Protein AF-A0A930MU04-F1 (afdb_monomer_lite)

Sequence (263 aa):
VVGAKTEDAYAKLYSRSNQTANLLILPVVSSSQDRFSYVKNHRFSMTHRSANELFLGDNIWAESKSKYEDYQQEPFISPIYNYKDVVYQAKYPIYPSNGNRTLSIPFTAEETLLVRAEAKVLNADLAGAVADLNTWTQAYLKTKKKVFTQDEIVAFWKAMSYSTEEVPTMKKKLNPLFAIPEGEASEMVLHQVLQCRRIATAFEGLRWFDIRRYGITVHRYVHDRRDREKVSVVKTLTKDNPHTTFQIPQNTLNAGLTPNSPR

Secondary structure (DSSP, 8-state):
--S---HHHHHHHHH-TT-TTEEEEEEEE-SHHHHS-TTTT-TTPBPHHHHIIIIIS--TT--SSSGGGGBSSPEEE-SSGGGTT-EEE--S---TT-TTEEEEEEEEHHHHHHHHHHHHHHTT-HHHHHHHHHHHHHHHB-SS-----HHHHHHHHHHSPPP-SSS--S-PPP--SSPPTTTHHHHHHHHHHHHHHHHHTTTSSTHHHHHHHTT--EEEEEE-SS-TT-EEEEEEE-TT-GGGSPPPPHHHHHTTPPPSS--

Structure (mmCIF, N/CA/C/O backbone):
data_AF-A0A930MU04-F1
#
_entry.id   AF-A0A930MU04-F1
#
loop_
_atom_site.group_PDB
_atom_site.id
_atom_site.type_symbol
_atom_site.label_atom_id
_atom_site.label_alt_id
_atom_site.label_comp_id
_atom_site.label_asym_id
_atom_site.label_entity_id
_atom_site.label_seq_id
_atom_site.pdbx_PDB_ins_code
_atom_site.Cartn_x
_atom_site.Cartn_y
_atom_site.Cartn_z
_atom_site.occupancy
_atom_site.B_iso_or_equiv
_atom_site.auth_seq_id
_atom_site.auth_comp_id
_atom_site.auth_asym_id
_atom_site.auth_atom_id
_atom_site.pdbx_PDB_model_num
ATOM 1 N N . VAL A 1 1 ? 11.923 -3.704 18.798 1.00 47.53 1 VAL A N 1
ATOM 2 C CA . VAL A 1 1 ? 13.299 -4.133 18.444 1.00 47.53 1 VAL A CA 1
ATOM 3 C C . VAL A 1 1 ? 14.210 -3.774 19.604 1.00 47.53 1 VAL A C 1
ATOM 5 O O . VAL A 1 1 ? 14.130 -2.642 20.054 1.00 47.53 1 VAL A O 1
ATOM 8 N N . VAL A 1 2 ? 15.010 -4.713 20.118 1.00 35.25 2 VAL A N 1
ATOM 9 C CA . VAL A 1 2 ? 16.076 -4.410 21.090 1.00 35.25 2 VAL A CA 1
ATOM 10 C C . VAL A 1 2 ? 17.373 -4.286 20.293 1.00 35.25 2 VAL A C 1
ATOM 12 O O . VAL A 1 2 ? 17.785 -5.255 19.661 1.00 35.25 2 VAL A O 1
ATOM 15 N N . GLY A 1 3 ? 17.960 -3.089 20.257 1.00 58.03 3 GLY A N 1
ATOM 16 C CA . GLY A 1 3 ? 19.105 -2.753 19.400 1.00 58.03 3 GLY A CA 1
ATOM 17 C C . GLY A 1 3 ? 18.822 -1.588 18.445 1.00 58.03 3 GLY A C 1
ATOM 18 O O . GLY A 1 3 ? 17.736 -1.009 18.451 1.00 58.03 3 GLY A O 1
ATOM 19 N N . ALA A 1 4 ? 19.817 -1.227 17.631 1.00 65.25 4 ALA A N 1
ATOM 20 C CA . ALA A 1 4 ? 19.738 -0.089 16.715 1.00 65.25 4 ALA A CA 1
ATOM 21 C C . ALA A 1 4 ? 18.682 -0.280 15.605 1.00 65.25 4 ALA A C 1
ATOM 23 O O . ALA A 1 4 ? 18.516 -1.373 15.061 1.00 65.25 4 ALA A O 1
ATOM 24 N N . LYS A 1 5 ? 18.005 0.812 15.222 1.00 85.31 5 LYS A N 1
ATOM 25 C CA . LYS A 1 5 ? 17.066 0.861 14.088 1.00 85.31 5 LYS A CA 1
ATOM 26 C C . LYS A 1 5 ? 17.839 0.746 12.766 1.00 85.31 5 LYS A C 1
ATOM 28 O O . LYS A 1 5 ? 18.326 1.741 12.240 1.00 85.31 5 LYS A O 1
ATOM 33 N N . THR A 1 6 ? 17.951 -0.470 12.233 1.00 89.00 6 THR A N 1
ATOM 34 C CA . THR A 1 6 ? 18.598 -0.761 10.941 1.00 89.00 6 THR A CA 1
ATOM 35 C C . THR A 1 6 ? 17.646 -1.486 9.991 1.00 89.00 6 THR A C 1
ATOM 37 O O . THR A 1 6 ? 16.736 -2.191 10.434 1.00 89.00 6 THR A O 1
ATOM 40 N N . GLU A 1 7 ? 17.873 -1.339 8.681 1.00 88.44 7 GLU A N 1
ATOM 41 C CA . GLU A 1 7 ? 17.073 -2.012 7.647 1.00 88.44 7 GLU A CA 1
ATOM 42 C C . GLU A 1 7 ? 17.054 -3.529 7.851 1.00 88.44 7 GLU A C 1
ATOM 44 O O . GLU A 1 7 ? 16.003 -4.158 7.817 1.00 88.44 7 GLU A O 1
ATOM 49 N N . ASP A 1 8 ? 18.222 -4.110 8.126 1.00 89.81 8 ASP A N 1
ATOM 50 C CA . ASP A 1 8 ? 18.388 -5.543 8.341 1.00 89.81 8 ASP A CA 1
ATOM 51 C C . ASP A 1 8 ? 17.642 -6.040 9.593 1.00 89.81 8 ASP A C 1
ATOM 53 O O . ASP A 1 8 ? 16.985 -7.078 9.539 1.00 89.81 8 ASP A O 1
ATOM 57 N N . ALA A 1 9 ? 17.654 -5.282 10.697 1.00 91.19 9 ALA A N 1
ATOM 58 C CA . ALA A 1 9 ? 16.895 -5.637 11.898 1.00 91.19 9 ALA A CA 1
ATOM 59 C C . ALA A 1 9 ? 15.376 -5.620 11.647 1.00 91.19 9 ALA A C 1
ATOM 61 O O . ALA A 1 9 ? 14.665 -6.520 12.099 1.00 91.19 9 ALA A O 1
ATOM 62 N N . TYR A 1 10 ? 14.880 -4.637 10.892 1.00 92.94 10 TYR A N 1
ATOM 63 C CA . TYR A 1 10 ? 13.467 -4.547 10.513 1.00 92.94 10 TYR A CA 1
ATOM 64 C C . TYR A 1 10 ? 13.070 -5.614 9.483 1.00 92.94 10 TYR A C 1
ATOM 66 O O . TYR A 1 10 ? 12.012 -6.228 9.616 1.00 92.94 10 TYR A O 1
ATOM 74 N N . ALA A 1 11 ? 13.922 -5.919 8.506 1.00 92.81 11 ALA A N 1
ATOM 75 C CA . ALA A 1 11 ? 13.682 -7.001 7.556 1.00 92.81 11 ALA A CA 1
ATOM 76 C C . ALA A 1 11 ? 13.695 -8.383 8.235 1.00 92.81 11 ALA A C 1
ATOM 78 O O . ALA A 1 11 ? 12.881 -9.244 7.898 1.00 92.81 11 ALA A O 1
ATOM 79 N N . LYS A 1 12 ? 14.559 -8.597 9.238 1.00 92.25 12 LYS A N 1
ATOM 80 C CA . LYS A 1 12 ? 14.559 -9.802 10.089 1.00 92.25 12 LYS A CA 1
ATOM 81 C C . LYS A 1 12 ? 13.327 -9.882 10.990 1.00 92.25 12 LYS A C 1
ATOM 83 O O . LYS A 1 12 ? 12.802 -10.972 11.178 1.00 92.25 12 LYS A O 1
ATOM 88 N N . LEU A 1 13 ? 12.831 -8.754 11.506 1.00 91.94 13 LEU A N 1
ATOM 89 C CA . LEU A 1 13 ? 11.566 -8.703 12.250 1.00 91.94 13 LEU A CA 1
ATOM 90 C C . LEU A 1 13 ? 10.372 -9.086 11.363 1.00 91.94 13 LEU A C 1
ATOM 92 O O . LEU A 1 13 ? 9.531 -9.872 11.796 1.00 91.94 13 LEU A O 1
ATOM 96 N N . TYR A 1 14 ? 10.327 -8.572 10.132 1.00 93.31 14 TYR A N 1
ATOM 97 C CA . TYR A 1 14 ? 9.301 -8.900 9.141 1.00 93.31 14 TYR A CA 1
ATOM 98 C C . TYR A 1 14 ? 9.354 -10.378 8.728 1.00 93.31 14 TYR A C 1
ATOM 100 O O . TYR A 1 14 ? 8.330 -11.045 8.722 1.00 93.31 14 TYR A O 1
ATOM 108 N N . SER A 1 15 ? 10.544 -10.926 8.461 1.00 93.62 15 SER A N 1
ATOM 109 C CA . SER A 1 15 ? 10.726 -12.284 7.911 1.00 93.62 15 SER A CA 1
ATOM 110 C C . SER A 1 15 ? 10.921 -13.413 8.939 1.00 93.62 15 SER A C 1
ATOM 112 O O . SER A 1 15 ? 11.154 -14.560 8.553 1.00 93.62 15 SER A O 1
ATOM 114 N N . ARG A 1 16 ? 10.835 -13.131 10.247 1.00 92.00 16 ARG A N 1
ATOM 115 C CA . ARG A 1 16 ? 11.027 -14.136 11.313 1.00 92.00 16 ARG A CA 1
ATOM 116 C C . ARG A 1 16 ? 10.015 -15.287 11.215 1.00 92.00 16 ARG A C 1
ATOM 118 O O . ARG A 1 16 ? 8.834 -15.075 10.947 1.00 92.00 16 ARG A O 1
ATOM 125 N N . SER A 1 17 ? 10.463 -16.504 11.518 1.00 90.69 17 SER A N 1
ATOM 126 C CA . SER A 1 17 ? 9.640 -17.724 11.462 1.00 90.69 17 SER A CA 1
ATOM 127 C C . SER A 1 17 ? 8.580 -17.830 12.560 1.00 90.69 17 SER A C 1
ATOM 129 O O . SER A 1 17 ? 7.621 -18.573 12.402 1.00 90.69 17 SER A O 1
ATOM 131 N N . ASN A 1 18 ? 8.722 -17.081 13.658 1.00 93.00 18 ASN A N 1
ATOM 132 C CA . ASN A 1 18 ? 7.716 -16.996 14.721 1.00 93.00 18 ASN A CA 1
ATOM 133 C C . ASN A 1 18 ? 6.729 -15.825 14.546 1.00 93.00 18 ASN A C 1
ATOM 135 O O . ASN A 1 18 ? 5.979 -15.517 15.472 1.00 93.00 18 ASN A O 1
ATOM 139 N N . GLN A 1 19 ? 6.718 -15.158 13.386 1.00 92.75 19 GLN A N 1
ATOM 140 C CA . GLN A 1 19 ? 5.661 -14.215 13.037 1.00 92.75 19 GLN A CA 1
ATOM 141 C C . GLN A 1 19 ? 4.476 -14.997 12.474 1.00 92.75 19 GLN A C 1
ATOM 143 O O . GLN A 1 19 ? 4.531 -15.475 11.347 1.00 92.75 19 GLN A O 1
ATOM 148 N N . THR A 1 20 ? 3.386 -15.089 13.232 1.00 93.25 20 THR A N 1
ATOM 149 C CA . THR A 1 20 ? 2.178 -15.833 12.828 1.00 93.25 20 THR A CA 1
ATOM 150 C C . THR A 1 20 ? 1.488 -15.262 11.586 1.00 93.25 20 THR A C 1
ATOM 152 O O . THR A 1 20 ? 0.724 -15.965 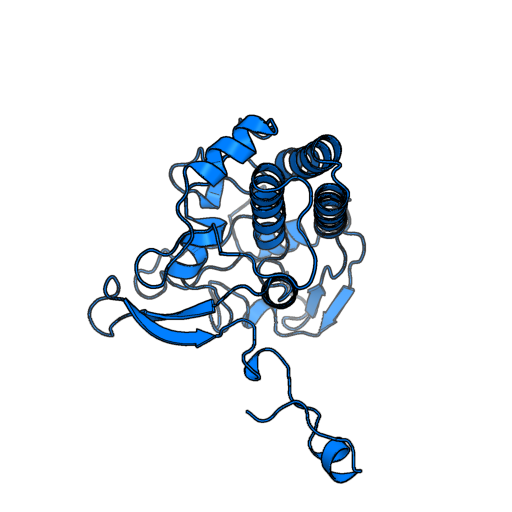10.934 1.00 93.25 20 THR A O 1
ATOM 155 N N . ALA A 1 21 ? 1.778 -14.008 11.223 1.00 94.06 21 ALA A N 1
ATOM 156 C CA . ALA A 1 21 ? 1.315 -13.397 9.980 1.00 94.06 21 ALA A CA 1
ATOM 157 C C . ALA A 1 21 ? 2.070 -13.879 8.720 1.00 94.06 21 ALA A C 1
ATOM 159 O O . ALA A 1 21 ? 1.595 -13.625 7.614 1.00 94.06 21 ALA A O 1
ATOM 160 N N . ASN A 1 22 ? 3.204 -14.577 8.854 1.00 95.81 22 ASN A N 1
ATOM 161 C CA . ASN A 1 22 ? 3.974 -15.106 7.726 1.00 95.81 22 ASN A CA 1
ATOM 162 C C . ASN A 1 22 ? 3.488 -16.519 7.387 1.00 95.81 22 ASN A C 1
ATOM 164 O O . ASN A 1 22 ? 3.831 -17.477 8.076 1.00 95.81 22 ASN A O 1
ATOM 168 N N . LEU A 1 23 ? 2.696 -16.654 6.320 1.00 95.75 23 LEU A N 1
ATOM 169 C CA . LEU A 1 23 ? 2.082 -17.932 5.936 1.00 95.75 23 LEU A CA 1
ATOM 170 C C . LEU A 1 23 ? 2.997 -18.779 5.040 1.00 95.75 23 LEU A C 1
ATOM 172 O O . LEU A 1 23 ? 2.917 -20.004 5.060 1.00 95.75 23 LEU A O 1
ATOM 176 N N . LEU A 1 24 ? 3.886 -18.138 4.275 1.00 95.94 24 LEU A N 1
ATOM 177 C CA . LEU A 1 24 ? 4.935 -18.804 3.504 1.00 95.94 24 LEU A CA 1
ATOM 178 C C . LEU A 1 24 ? 6.242 -18.013 3.595 1.00 95.94 24 LEU A C 1
ATOM 180 O O . LEU A 1 24 ? 6.263 -16.811 3.342 1.00 95.94 24 LEU A O 1
ATOM 184 N N . ILE A 1 25 ? 7.336 -18.704 3.919 1.00 96.00 25 ILE A N 1
ATOM 185 C CA . ILE A 1 25 ? 8.689 -18.144 3.998 1.00 96.00 25 ILE A CA 1
ATOM 186 C C . ILE A 1 25 ? 9.573 -18.894 3.004 1.00 96.00 25 ILE A C 1
ATOM 188 O O . ILE A 1 25 ? 9.761 -20.103 3.134 1.00 96.00 25 ILE A O 1
ATOM 192 N N . LEU A 1 26 ? 10.128 -18.183 2.022 1.00 94.75 26 LEU A N 1
ATOM 193 C CA . LEU A 1 26 ? 11.003 -18.757 1.002 1.00 94.75 26 LEU A CA 1
ATOM 194 C C . LEU A 1 26 ? 12.447 -18.259 1.165 1.00 94.75 26 LEU A C 1
ATOM 196 O O . LEU A 1 26 ? 12.689 -17.057 1.020 1.00 94.75 26 LEU A O 1
ATOM 200 N N . PRO A 1 27 ? 13.430 -19.146 1.409 1.00 93.19 27 PRO A N 1
ATOM 201 C CA . PRO A 1 27 ? 14.837 -18.803 1.257 1.00 93.19 27 PRO A CA 1
ATOM 202 C C . PRO A 1 27 ? 15.176 -18.693 -0.233 1.00 93.19 27 PRO A C 1
ATOM 204 O O . PRO A 1 27 ? 15.029 -19.653 -0.988 1.00 93.19 27 PRO A O 1
ATOM 207 N N . VAL A 1 28 ? 15.645 -17.522 -0.663 1.00 92.94 28 VAL A N 1
ATOM 208 C CA . VAL A 1 28 ? 15.913 -17.222 -2.077 1.00 92.94 28 VAL A CA 1
ATOM 209 C C . VAL A 1 28 ? 17.333 -16.707 -2.289 1.00 92.94 28 VAL A C 1
ATOM 211 O O . VAL A 1 28 ? 17.920 -16.054 -1.422 1.00 92.94 28 VAL A O 1
ATOM 214 N N . VAL A 1 29 ? 17.884 -16.981 -3.474 1.00 92.06 29 VAL A N 1
ATOM 215 C CA . VAL A 1 29 ? 19.099 -16.320 -3.964 1.00 92.06 29 VAL A CA 1
ATOM 216 C C . VAL A 1 29 ? 18.668 -15.075 -4.736 1.00 92.06 29 VAL A C 1
ATOM 218 O O . VAL A 1 29 ? 17.993 -15.183 -5.756 1.00 92.06 29 VAL A O 1
ATOM 221 N N . SER A 1 30 ? 19.016 -13.891 -4.238 1.00 89.06 30 SER A N 1
ATOM 222 C CA . SER A 1 30 ? 18.634 -12.608 -4.834 1.00 89.06 30 SER A CA 1
ATOM 223 C C . SER A 1 30 ? 19.651 -11.509 -4.512 1.00 89.06 30 SER A C 1
ATOM 225 O O . SER A 1 30 ? 20.480 -11.647 -3.618 1.00 89.06 30 SER A O 1
ATOM 227 N N . SER A 1 31 ? 19.550 -10.386 -5.225 1.00 86.94 31 SER A N 1
ATOM 228 C CA . SER A 1 31 ? 20.184 -9.101 -4.882 1.00 86.94 31 SER A CA 1
ATOM 229 C C . SER A 1 31 ? 19.168 -8.076 -4.347 1.00 86.94 31 SER A C 1
ATOM 231 O O . SER A 1 31 ? 19.446 -6.877 -4.326 1.00 86.94 31 SER A O 1
ATOM 233 N N . SER A 1 32 ? 17.975 -8.517 -3.922 1.00 87.12 32 SER A N 1
ATOM 234 C CA . SER A 1 32 ? 16.906 -7.634 -3.427 1.00 87.12 32 SER A CA 1
ATOM 235 C C . SER A 1 32 ? 17.384 -6.731 -2.285 1.00 87.12 32 SER A C 1
ATOM 237 O O . SER A 1 32 ? 17.186 -5.529 -2.349 1.00 87.12 32 SER A O 1
ATOM 239 N N . GLN A 1 33 ? 18.109 -7.284 -1.315 1.00 85.06 33 GLN A N 1
ATOM 240 C CA . GLN A 1 33 ? 18.737 -6.602 -0.174 1.00 85.06 33 GLN A CA 1
ATOM 241 C C . GLN A 1 33 ? 19.861 -5.598 -0.530 1.00 85.06 33 GLN A C 1
ATOM 243 O O . GLN A 1 33 ? 20.425 -4.955 0.358 1.00 85.06 33 GLN A O 1
ATOM 248 N N . ASP A 1 34 ? 20.231 -5.488 -1.809 1.00 84.94 34 ASP A N 1
ATOM 249 C CA . ASP A 1 34 ? 21.084 -4.416 -2.342 1.00 84.94 34 ASP A CA 1
ATOM 250 C C . ASP A 1 34 ? 20.270 -3.393 -3.148 1.00 84.94 34 ASP A C 1
ATOM 252 O O . ASP A 1 34 ? 20.427 -2.191 -2.969 1.00 84.94 34 ASP A O 1
ATOM 256 N N . ARG A 1 35 ? 19.359 -3.863 -4.010 1.00 85.69 35 ARG A N 1
ATOM 257 C CA . ARG A 1 35 ? 18.564 -3.003 -4.910 1.00 85.69 35 ARG A CA 1
ATOM 258 C C . ARG A 1 35 ? 17.403 -2.280 -4.218 1.00 85.69 35 ARG A C 1
ATOM 260 O O . ARG A 1 35 ? 16.984 -1.219 -4.680 1.00 85.69 35 ARG A O 1
ATOM 267 N N . PHE A 1 36 ? 16.880 -2.882 -3.155 1.00 84.50 36 PHE A N 1
ATOM 268 C CA . PHE A 1 36 ? 15.864 -2.361 -2.249 1.00 84.50 36 PHE A CA 1
ATOM 269 C C . PHE A 1 36 ? 16.538 -2.081 -0.902 1.00 84.50 36 PHE A C 1
ATOM 271 O O . PHE A 1 36 ? 16.513 -2.903 0.015 1.00 84.50 36 PHE A O 1
ATOM 278 N N . SER A 1 37 ? 17.208 -0.935 -0.828 1.00 82.69 37 SER A N 1
ATOM 279 C CA . SER A 1 37 ? 17.865 -0.429 0.371 1.00 82.69 37 SER A CA 1
ATOM 280 C C . SER A 1 37 ? 17.838 1.097 0.343 1.00 82.69 37 SER A C 1
ATOM 282 O O . SER A 1 37 ? 17.895 1.733 -0.714 1.00 82.69 37 SER A O 1
ATOM 284 N N . TYR A 1 38 ? 17.731 1.680 1.529 1.00 77.88 38 TYR A N 1
ATOM 285 C CA . TYR A 1 38 ? 17.915 3.096 1.788 1.00 77.88 38 TYR A CA 1
ATOM 286 C C . TYR A 1 38 ? 19.414 3.486 1.822 1.00 77.88 38 TYR A C 1
ATOM 288 O O . TYR A 1 38 ? 19.751 4.640 1.585 1.00 77.88 38 TYR A O 1
ATOM 296 N N . VAL A 1 39 ? 20.324 2.538 2.078 1.00 78.12 39 VAL A N 1
ATOM 297 C CA . VAL A 1 39 ? 21.778 2.791 2.202 1.00 78.12 39 VAL A CA 1
ATOM 298 C C . VAL A 1 39 ? 22.569 2.385 0.947 1.00 78.12 39 VAL A C 1
ATOM 300 O O . VAL A 1 39 ? 23.658 2.906 0.705 1.00 78.12 39 VAL A O 1
ATOM 303 N N . LYS A 1 40 ? 22.051 1.443 0.149 1.00 78.94 40 LYS A N 1
ATOM 304 C CA . LYS A 1 40 ? 22.703 0.894 -1.053 1.00 78.94 40 LYS A CA 1
ATOM 305 C C . LYS A 1 40 ? 21.828 1.084 -2.284 1.00 78.94 40 LYS A C 1
ATOM 307 O O . LYS A 1 40 ? 20.621 0.899 -2.185 1.00 78.94 40 LYS A O 1
ATOM 312 N N . ASN A 1 41 ? 22.454 1.334 -3.442 1.00 79.69 41 ASN A N 1
ATOM 313 C CA . ASN A 1 41 ? 21.914 1.301 -4.820 1.00 79.69 41 ASN A CA 1
ATOM 314 C C . ASN A 1 41 ? 20.712 2.232 -5.135 1.00 79.69 41 ASN A C 1
ATOM 316 O O . ASN A 1 41 ? 20.672 2.835 -6.203 1.00 79.69 41 ASN A O 1
ATOM 320 N N . HIS A 1 42 ? 19.740 2.368 -4.228 1.00 82.50 42 HIS A N 1
ATOM 321 C CA . HIS A 1 42 ? 18.577 3.267 -4.225 1.00 82.50 42 HIS A CA 1
ATOM 322 C C . HIS A 1 42 ? 17.607 3.098 -5.411 1.00 82.50 42 HIS A C 1
ATOM 324 O O . HIS A 1 42 ? 16.623 3.827 -5.533 1.00 82.50 42 HIS A O 1
ATOM 330 N N . ARG A 1 43 ? 17.864 2.126 -6.294 1.00 81.81 43 ARG A N 1
ATOM 331 C CA . ARG A 1 43 ? 17.235 1.990 -7.614 1.00 81.81 43 ARG A CA 1
ATOM 332 C C . ARG A 1 43 ? 15.723 1.769 -7.579 1.00 81.81 43 ARG A C 1
ATOM 334 O O . ARG A 1 43 ? 15.040 2.183 -8.514 1.00 81.81 43 ARG A O 1
ATOM 341 N N . PHE A 1 44 ? 15.216 1.096 -6.549 1.00 85.88 44 PHE A N 1
ATOM 342 C CA . PHE A 1 44 ? 13.786 0.814 -6.377 1.00 85.88 44 PHE A CA 1
ATOM 343 C C . PHE A 1 44 ? 13.185 1.487 -5.137 1.00 85.88 44 PHE A C 1
ATOM 345 O O . PHE A 1 44 ? 12.113 1.096 -4.671 1.00 85.88 44 PHE A O 1
ATOM 352 N N . SER A 1 45 ? 13.863 2.505 -4.609 1.00 86.06 45 SER A N 1
ATOM 353 C CA . SER A 1 45 ? 13.356 3.311 -3.504 1.00 86.06 45 SER A CA 1
ATOM 354 C C . SER A 1 45 ? 12.233 4.239 -3.975 1.00 86.06 45 SER A C 1
ATOM 356 O O . SER A 1 45 ? 12.179 4.670 -5.129 1.00 86.06 45 SER A O 1
ATOM 358 N N . MET A 1 46 ? 11.303 4.532 -3.075 1.00 89.38 46 MET A N 1
ATOM 359 C CA . MET A 1 46 ? 10.163 5.403 -3.326 1.00 89.38 46 MET A CA 1
ATOM 360 C C . MET A 1 46 ? 10.551 6.865 -3.076 1.00 89.38 46 MET A C 1
ATOM 362 O O . MET A 1 46 ? 11.187 7.167 -2.071 1.00 89.38 46 MET A O 1
ATOM 366 N N . THR A 1 47 ? 10.126 7.775 -3.958 1.00 87.44 47 THR A N 1
ATOM 367 C CA . THR A 1 47 ? 10.362 9.222 -3.783 1.00 87.44 47 THR A CA 1
ATOM 368 C C . THR A 1 47 ? 9.606 9.787 -2.582 1.00 87.44 47 THR A C 1
ATOM 370 O O . THR A 1 47 ? 8.556 9.258 -2.205 1.00 87.44 47 THR A O 1
ATOM 373 N N . HIS A 1 48 ? 10.078 10.902 -2.017 1.00 87.50 48 HIS A N 1
ATOM 374 C CA . HIS A 1 48 ? 9.432 11.526 -0.860 1.00 87.50 48 HIS A CA 1
ATOM 375 C C . HIS A 1 48 ? 7.995 11.961 -1.193 1.00 87.50 48 HIS A C 1
ATOM 377 O O . HIS A 1 48 ? 7.069 11.733 -0.418 1.00 87.50 48 HIS A O 1
ATOM 383 N N . ARG A 1 49 ? 7.783 12.482 -2.412 1.00 87.19 49 ARG A N 1
ATOM 384 C CA . ARG A 1 49 ? 6.453 12.824 -2.945 1.00 87.19 49 ARG A CA 1
ATOM 385 C C . ARG A 1 49 ? 5.507 11.621 -2.955 1.00 87.19 49 ARG A C 1
ATOM 387 O O . ARG A 1 49 ? 4.378 11.733 -2.494 1.00 87.19 49 ARG A O 1
ATOM 394 N N . SER A 1 50 ? 5.955 10.471 -3.460 1.00 90.00 50 SER A N 1
ATOM 395 C CA . SER A 1 50 ? 5.148 9.242 -3.455 1.00 90.00 50 SER A CA 1
ATOM 396 C C . SER A 1 50 ? 4.907 8.717 -2.036 1.00 90.00 50 SER A C 1
ATOM 398 O O . SER A 1 50 ? 3.837 8.182 -1.752 1.00 90.00 50 SER A O 1
ATOM 400 N N . ALA A 1 51 ? 5.876 8.907 -1.137 1.00 92.25 51 ALA A N 1
ATOM 401 C CA . ALA A 1 51 ? 5.775 8.529 0.265 1.00 92.25 51 ALA A CA 1
ATOM 402 C C . ALA A 1 51 ? 4.769 9.396 1.049 1.00 92.25 51 ALA A C 1
ATOM 404 O O . ALA A 1 51 ? 4.128 8.872 1.959 1.00 92.25 51 ALA A O 1
ATOM 405 N N . ASN A 1 52 ? 4.552 10.663 0.675 1.00 91.50 52 ASN A N 1
ATOM 406 C CA . ASN A 1 52 ? 3.491 11.509 1.247 1.00 91.50 52 ASN A CA 1
ATOM 407 C C . ASN A 1 52 ? 2.088 10.915 1.046 1.00 91.50 52 ASN A C 1
ATOM 409 O O . ASN A 1 52 ? 1.248 11.025 1.930 1.00 91.50 52 ASN A O 1
ATOM 413 N N . GLU A 1 53 ? 1.836 10.207 -0.056 1.00 92.88 53 GLU A N 1
ATOM 414 C CA . GLU A 1 53 ? 0.557 9.512 -0.261 1.00 92.88 53 GLU A CA 1
ATOM 415 C C . GLU A 1 53 ? 0.435 8.175 0.491 1.00 92.88 53 GLU A C 1
ATOM 417 O O . GLU A 1 53 ? -0.585 7.496 0.347 1.00 92.88 53 GLU A O 1
ATOM 422 N N . LEU A 1 54 ? 1.478 7.739 1.209 1.00 94.50 54 LEU A N 1
ATOM 423 C CA . LEU A 1 54 ? 1.570 6.382 1.751 1.00 94.50 54 LEU A CA 1
ATOM 424 C C . LEU A 1 54 ? 1.941 6.325 3.236 1.00 94.50 54 LEU A C 1
ATOM 426 O O . LEU A 1 54 ? 1.167 5.807 4.034 1.00 94.50 54 LEU A O 1
ATOM 430 N N . PHE A 1 55 ? 3.116 6.843 3.593 1.00 94.69 55 PHE A N 1
ATOM 431 C CA . PHE A 1 55 ? 3.686 6.755 4.940 1.00 94.69 55 PHE A CA 1
ATOM 432 C C . PHE A 1 55 ? 3.860 8.111 5.633 1.00 94.69 55 PHE A C 1
ATOM 434 O O . PHE A 1 55 ? 3.954 8.135 6.856 1.00 94.69 55 PHE A O 1
ATOM 441 N N . LEU A 1 56 ? 3.988 9.213 4.882 1.00 93.44 56 LEU A N 1
ATOM 442 C CA . LEU A 1 56 ? 4.421 10.509 5.435 1.00 93.44 56 LEU A CA 1
ATOM 443 C C . LEU A 1 56 ? 3.292 11.537 5.577 1.00 93.44 56 LEU A C 1
ATOM 445 O O . LEU A 1 56 ? 3.435 12.472 6.357 1.00 93.44 56 LEU A O 1
ATOM 449 N N . GLY A 1 57 ? 2.198 11.383 4.827 1.00 91.75 57 GLY A N 1
ATOM 450 C CA . GLY A 1 57 ? 1.009 12.224 4.957 1.00 91.75 57 GLY A CA 1
ATOM 451 C C . GLY A 1 57 ? 0.090 11.765 6.088 1.00 91.75 57 GLY A C 1
ATOM 452 O O . GLY A 1 57 ? 0.142 10.610 6.519 1.00 91.75 57 GLY A O 1
ATOM 453 N N . ASP A 1 58 ? -0.774 12.670 6.543 1.00 93.31 58 ASP A N 1
ATOM 454 C CA . ASP A 1 58 ? -1.766 12.374 7.573 1.00 93.31 58 ASP A CA 1
ATOM 455 C C . ASP A 1 58 ? -2.800 11.350 7.086 1.00 93.31 58 ASP A C 1
ATOM 457 O O . ASP A 1 58 ? -3.451 11.516 6.054 1.00 93.31 58 ASP A O 1
ATOM 461 N N . ASN A 1 59 ? -2.938 10.280 7.863 1.00 94.75 59 ASN A N 1
ATOM 462 C CA . ASN A 1 59 ? -3.944 9.235 7.722 1.00 94.75 59 ASN A CA 1
ATOM 463 C C . ASN A 1 59 ? -4.883 9.280 8.942 1.00 94.75 59 ASN A C 1
ATOM 465 O O . ASN A 1 59 ? -4.589 9.977 9.912 1.00 94.75 59 ASN A O 1
ATOM 469 N N . ILE A 1 60 ? -5.975 8.516 8.955 1.00 97.12 60 ILE A N 1
ATOM 470 C CA . ILE A 1 60 ? -6.976 8.549 10.042 1.00 97.12 60 ILE A CA 1
ATOM 471 C C . ILE A 1 60 ? -6.409 8.224 11.444 1.00 97.12 60 ILE A C 1
ATOM 473 O O . ILE A 1 60 ? -6.970 8.627 12.461 1.00 97.12 60 ILE A O 1
ATOM 477 N N . TRP A 1 61 ? -5.275 7.521 11.504 1.00 96.75 61 TRP A N 1
ATOM 478 C CA . TRP A 1 61 ? -4.547 7.187 12.733 1.00 96.75 61 TRP A CA 1
ATOM 479 C C . TRP A 1 61 ? -3.417 8.153 13.106 1.00 96.75 61 TRP A C 1
ATOM 481 O O . TRP A 1 61 ? -2.783 7.937 14.134 1.00 96.75 61 TRP A O 1
ATOM 491 N N . ALA A 1 62 ? -3.121 9.163 12.285 1.00 95.06 62 ALA A N 1
ATOM 492 C CA . ALA A 1 62 ? -1.923 9.989 12.417 1.00 95.06 62 ALA A CA 1
ATOM 493 C C . ALA A 1 62 ? -1.781 10.631 13.809 1.00 95.06 62 ALA A C 1
ATOM 495 O O . ALA A 1 62 ? -2.552 11.516 14.177 1.00 95.06 62 ALA A O 1
ATOM 496 N N . GLU A 1 63 ? -0.747 10.232 14.552 1.00 94.38 63 GLU A N 1
ATOM 497 C CA . GLU A 1 63 ? -0.481 10.725 15.913 1.00 94.38 63 GLU A CA 1
ATOM 498 C C . GLU A 1 63 ? 0.931 11.307 16.027 1.00 94.38 63 GLU A C 1
ATOM 500 O O . GLU A 1 63 ? 1.118 12.386 16.595 1.00 94.38 63 GLU A O 1
ATOM 505 N N . SER A 1 64 ? 1.930 10.634 15.453 1.00 93.88 64 SER A N 1
ATOM 506 C CA . SER A 1 64 ? 3.326 11.062 15.561 1.00 93.88 64 SER A CA 1
ATOM 507 C C . SER A 1 64 ? 3.603 12.348 14.775 1.00 93.88 64 SER A C 1
ATOM 509 O O . SER A 1 64 ? 2.993 12.625 13.740 1.00 93.88 64 SER A O 1
ATOM 511 N N . LYS A 1 65 ? 4.601 13.126 15.222 1.00 92.94 65 LYS A N 1
ATOM 512 C CA . LYS A 1 65 ? 5.138 14.265 14.449 1.00 92.94 65 LYS A CA 1
ATOM 513 C C . LYS A 1 65 ? 5.705 13.795 13.103 1.00 92.94 65 LYS A C 1
ATOM 515 O O . LYS A 1 65 ? 5.481 14.424 12.074 1.00 92.94 65 LYS A O 1
ATOM 520 N N . SER A 1 66 ? 6.413 12.670 13.132 1.00 92.31 66 SER A N 1
ATOM 521 C CA . SER A 1 66 ? 6.918 11.933 11.977 1.00 92.31 66 SER A CA 1
ATOM 522 C C . SER A 1 66 ? 5.946 10.795 11.647 1.00 92.31 66 SER A C 1
ATOM 524 O O . SER A 1 66 ? 5.998 9.744 12.273 1.00 92.31 66 SER A O 1
ATOM 526 N N . LYS A 1 67 ? 5.061 10.966 10.661 1.00 94.56 67 LYS A N 1
ATOM 527 C CA . LYS A 1 67 ? 3.961 10.012 10.378 1.00 94.56 67 LYS A CA 1
ATOM 528 C C . LYS A 1 67 ? 4.417 8.587 10.032 1.00 94.56 67 LYS A C 1
ATOM 530 O O . LYS A 1 67 ? 3.693 7.626 10.261 1.00 94.56 67 LYS A O 1
ATOM 535 N N . TYR A 1 68 ? 5.652 8.424 9.554 1.00 92.56 68 TYR A N 1
ATOM 536 C CA . TYR A 1 68 ? 6.243 7.105 9.313 1.00 92.56 68 TYR A CA 1
ATOM 537 C C . TYR A 1 68 ? 6.527 6.301 10.595 1.00 92.56 68 TYR A C 1
ATOM 539 O O . TYR A 1 68 ? 6.743 5.092 10.512 1.00 92.56 68 TYR A O 1
ATOM 547 N N . GLU A 1 69 ? 6.535 6.949 11.762 1.00 94.12 69 GLU A N 1
ATOM 548 C CA . GLU A 1 69 ? 6.737 6.318 13.072 1.00 94.12 69 GLU A CA 1
ATOM 549 C C . GLU A 1 69 ? 5.444 5.678 13.607 1.00 94.12 69 GLU A C 1
ATOM 551 O O . GLU A 1 69 ? 5.502 4.876 14.534 1.00 94.12 69 GLU A O 1
ATOM 556 N N . ASP A 1 70 ? 4.287 5.928 12.981 1.00 95.88 70 ASP A N 1
ATOM 557 C CA . ASP A 1 70 ? 2.992 5.352 13.376 1.00 95.88 70 ASP A CA 1
ATOM 558 C C . ASP A 1 70 ? 2.844 3.852 13.013 1.00 95.88 70 ASP A C 1
ATOM 560 O O . ASP A 1 70 ? 1.891 3.201 13.445 1.00 95.88 70 ASP A O 1
ATOM 564 N N . TYR A 1 71 ? 3.795 3.267 12.269 1.00 95.19 71 TYR A N 1
ATOM 565 C CA . TYR A 1 71 ? 3.745 1.887 11.754 1.00 95.19 71 TYR A CA 1
ATOM 566 C C . TYR A 1 71 ? 4.695 0.931 12.490 1.00 95.19 71 TYR A C 1
ATOM 568 O O . TYR A 1 71 ? 5.826 1.296 12.816 1.00 95.19 71 TYR A O 1
ATOM 576 N N . GLN A 1 72 ? 4.292 -0.328 12.699 1.00 92.56 72 GLN A N 1
ATOM 577 C CA . GLN A 1 72 ? 5.184 -1.377 13.221 1.00 92.56 72 GLN A CA 1
ATOM 578 C C . GLN A 1 72 ? 6.375 -1.597 12.285 1.00 92.56 72 GLN A C 1
ATOM 580 O O . GLN A 1 72 ? 7.517 -1.568 12.738 1.00 92.56 72 GLN A O 1
ATOM 585 N N . GLN A 1 73 ? 6.112 -1.733 10.980 1.00 92.50 73 GLN A N 1
ATOM 586 C CA . GLN A 1 73 ? 7.146 -1.781 9.950 1.00 92.50 73 GLN A CA 1
ATOM 587 C C . GLN A 1 73 ? 7.375 -0.382 9.361 1.00 92.50 73 GLN A C 1
ATOM 589 O O . GLN A 1 73 ? 6.816 -0.013 8.326 1.00 92.50 73 GLN A O 1
ATOM 594 N N . GLU A 1 74 ? 8.192 0.414 10.047 1.00 92.56 74 GLU A N 1
ATOM 595 C CA . GLU A 1 74 ? 8.567 1.762 9.607 1.00 92.56 74 GLU A CA 1
ATOM 596 C C . GLU A 1 74 ? 9.360 1.734 8.284 1.00 92.56 74 GLU A C 1
ATOM 598 O O . GLU A 1 74 ? 10.232 0.876 8.103 1.00 92.56 74 GLU A O 1
ATOM 603 N N . PRO A 1 75 ? 9.139 2.689 7.363 1.00 92.69 75 PRO A N 1
ATOM 604 C CA . PRO A 1 75 ? 10.076 2.960 6.283 1.00 92.69 75 PRO A CA 1
ATOM 605 C C . PRO A 1 75 ? 11.319 3.720 6.779 1.00 92.69 75 PRO A C 1
ATOM 607 O O . PRO A 1 75 ? 11.293 4.468 7.759 1.00 92.69 75 PRO A O 1
ATOM 610 N N . PHE A 1 76 ? 12.415 3.556 6.046 1.00 90.75 76 PHE A N 1
ATOM 611 C CA . PHE A 1 76 ? 13.709 4.179 6.279 1.00 90.75 76 PHE A CA 1
ATOM 612 C C . PHE A 1 76 ? 13.856 5.486 5.490 1.00 90.75 76 PHE A C 1
ATOM 614 O O . PHE A 1 76 ? 13.654 5.539 4.276 1.00 90.75 76 PHE A O 1
ATOM 621 N N . ILE A 1 77 ? 14.141 6.521 6.282 1.00 88.12 77 ILE A N 1
ATOM 622 C CA . ILE A 1 77 ? 14.383 7.952 6.046 1.00 88.12 77 ILE A CA 1
ATOM 623 C C . ILE A 1 77 ? 15.842 8.426 5.951 1.00 88.12 77 ILE A C 1
ATOM 625 O O . ILE A 1 77 ? 16.451 8.493 7.005 1.00 88.12 77 ILE A O 1
ATOM 629 N N . SER A 1 78 ? 16.397 8.850 4.817 1.00 79.94 78 SER A N 1
ATOM 630 C CA . SER A 1 78 ? 16.704 10.284 4.592 1.00 79.94 78 SER A CA 1
ATOM 631 C C . SER A 1 78 ? 17.390 11.219 5.621 1.00 79.94 78 SER A C 1
ATOM 633 O O . SER A 1 78 ? 16.933 12.364 5.656 1.00 79.94 78 SER A O 1
ATOM 635 N N . PRO A 1 79 ? 18.472 10.914 6.379 1.00 72.44 79 PRO A N 1
ATOM 636 C CA . PRO A 1 79 ? 19.249 11.966 7.050 1.00 72.44 79 PRO A CA 1
ATOM 637 C C . PRO A 1 79 ? 20.048 12.851 6.071 1.00 72.44 79 PRO A C 1
ATOM 639 O O . PRO A 1 79 ? 20.355 13.999 6.383 1.00 72.44 79 PRO A O 1
ATOM 642 N N . ILE A 1 80 ? 20.411 12.342 4.885 1.00 76.50 80 ILE A N 1
ATOM 643 C CA . ILE A 1 80 ? 21.167 13.098 3.877 1.00 76.50 80 ILE A CA 1
ATOM 644 C C . ILE A 1 80 ? 20.182 13.811 2.949 1.00 76.50 80 ILE A C 1
ATOM 646 O O . ILE A 1 80 ? 19.467 13.157 2.185 1.00 76.50 80 ILE A O 1
ATOM 650 N N . TYR A 1 81 ? 20.216 15.148 2.953 1.00 70.19 81 TYR A N 1
ATOM 651 C CA . TYR A 1 81 ? 19.355 16.027 2.147 1.00 70.19 81 TYR A CA 1
ATOM 652 C C . TYR A 1 81 ? 19.265 15.613 0.668 1.00 70.19 81 TYR A C 1
ATOM 654 O O . TYR A 1 81 ? 18.174 15.487 0.113 1.00 70.19 81 TYR A O 1
ATOM 662 N N . ASN A 1 82 ? 20.408 15.310 0.040 1.00 73.06 82 ASN A N 1
ATOM 663 C CA . ASN A 1 82 ? 20.454 14.919 -1.372 1.00 73.06 82 ASN A CA 1
ATOM 664 C C . ASN A 1 82 ? 19.721 13.600 -1.680 1.00 73.06 82 ASN A C 1
ATOM 666 O O . ASN A 1 82 ? 19.291 13.398 -2.818 1.00 73.06 82 ASN A O 1
ATOM 670 N N . TYR A 1 83 ? 19.517 12.751 -0.672 1.00 74.94 83 TYR A N 1
ATOM 671 C CA . TYR A 1 83 ? 18.831 11.465 -0.770 1.00 74.94 83 TYR A CA 1
ATOM 672 C C . TYR A 1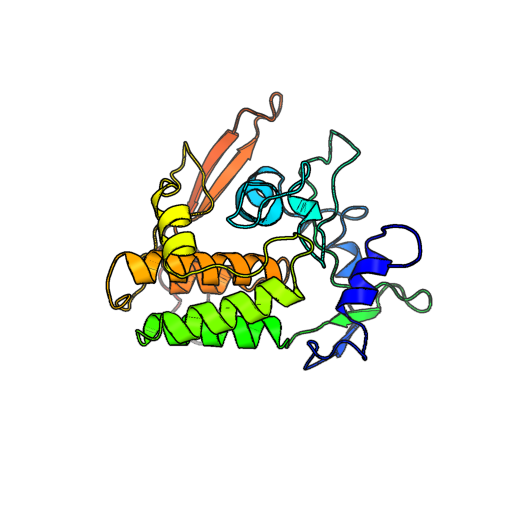 83 ? 17.458 11.463 -0.066 1.00 74.94 83 TYR A C 1
ATOM 674 O O . TYR A 1 83 ? 16.922 10.388 0.175 1.00 74.94 83 TYR A O 1
ATOM 682 N N . LYS A 1 84 ? 16.839 12.626 0.234 1.00 77.12 84 LYS A N 1
ATOM 683 C CA . LYS A 1 84 ? 15.492 12.703 0.869 1.00 77.12 84 LYS A CA 1
ATOM 684 C C . LYS A 1 84 ? 14.391 11.916 0.144 1.00 77.12 84 LYS A C 1
ATOM 686 O O . LYS A 1 84 ? 13.410 11.515 0.764 1.00 77.12 84 LYS A O 1
ATOM 691 N N . ASP A 1 85 ? 14.602 11.677 -1.149 1.00 81.75 85 ASP A N 1
ATOM 692 C CA . ASP A 1 85 ? 13.752 10.915 -2.065 1.00 81.75 85 ASP A CA 1
ATOM 693 C C . ASP A 1 85 ? 14.084 9.414 -2.133 1.00 81.75 85 ASP A C 1
ATOM 695 O O . ASP A 1 85 ? 13.616 8.711 -3.024 1.00 81.75 85 ASP A O 1
ATOM 699 N N . VAL A 1 86 ? 14.893 8.913 -1.202 1.00 87.62 86 VAL A N 1
ATOM 700 C CA . VAL A 1 86 ? 15.131 7.487 -0.993 1.00 87.62 86 VAL A CA 1
ATOM 701 C C . VAL A 1 86 ? 14.324 7.082 0.241 1.00 87.62 86 VAL A C 1
ATOM 703 O O . VAL A 1 86 ? 14.791 7.211 1.368 1.00 87.62 86 VAL A O 1
ATOM 706 N N . VAL A 1 87 ? 13.084 6.633 0.031 1.00 90.25 87 VAL A N 1
ATOM 707 C CA . VAL A 1 87 ? 12.220 6.051 1.072 1.00 90.25 87 VAL A CA 1
ATOM 708 C C . VAL A 1 87 ? 12.053 4.562 0.801 1.00 90.25 87 VAL A C 1
ATOM 710 O O . VAL A 1 87 ? 11.691 4.176 -0.311 1.00 90.25 87 VAL A O 1
ATOM 713 N N . TYR A 1 88 ? 12.284 3.706 1.796 1.00 91.06 88 TYR A N 1
ATOM 714 C CA . TYR A 1 88 ? 12.144 2.258 1.616 1.00 91.06 88 TYR A CA 1
ATOM 715 C C . TYR A 1 88 ? 11.730 1.526 2.896 1.00 91.06 88 TYR A C 1
ATOM 717 O O . TYR A 1 88 ? 12.260 1.793 3.965 1.00 91.06 88 TYR A O 1
ATOM 725 N N . GLN A 1 89 ? 10.793 0.584 2.797 1.00 92.06 89 GLN A N 1
ATOM 726 C CA . GLN A 1 89 ? 10.358 -0.252 3.915 1.00 92.06 89 GLN A CA 1
ATOM 727 C C . GLN A 1 89 ? 11.043 -1.621 3.840 1.00 92.06 89 GLN A C 1
ATOM 729 O O . GLN A 1 89 ? 10.806 -2.391 2.912 1.00 92.06 89 GLN A O 1
ATOM 734 N N . ALA A 1 90 ? 11.898 -1.919 4.818 1.00 91.00 90 ALA A N 1
ATOM 735 C CA . ALA A 1 90 ? 12.802 -3.061 4.753 1.00 91.00 90 ALA A CA 1
ATOM 736 C C . ALA A 1 90 ? 12.083 -4.415 4.877 1.00 91.00 90 ALA A C 1
ATOM 738 O O . ALA A 1 90 ? 11.431 -4.675 5.884 1.00 91.00 90 ALA A O 1
ATOM 739 N N . LYS A 1 91 ? 12.234 -5.291 3.872 1.00 91.75 91 LYS A N 1
ATOM 740 C CA . LYS A 1 91 ? 11.621 -6.640 3.853 1.00 91.75 91 LYS A CA 1
ATOM 741 C C . LYS A 1 91 ? 12.588 -7.790 3.553 1.00 91.75 91 LYS A C 1
ATOM 743 O O . LYS A 1 91 ? 12.301 -8.927 3.912 1.00 91.75 91 LYS A O 1
ATOM 748 N N . TYR A 1 92 ? 13.747 -7.498 2.961 1.00 91.56 92 TYR A N 1
ATOM 749 C CA . TYR A 1 92 ? 14.749 -8.493 2.556 1.00 91.56 92 TYR A CA 1
ATOM 750 C C . TYR A 1 92 ? 15.938 -8.525 3.541 1.00 91.56 92 TYR A C 1
ATOM 752 O O . TYR A 1 92 ? 16.781 -7.625 3.486 1.00 91.56 92 TYR A O 1
ATOM 760 N N . PRO A 1 93 ? 16.023 -9.503 4.467 1.00 91.75 93 PRO A N 1
ATOM 761 C CA . PRO A 1 93 ? 17.102 -9.587 5.459 1.00 91.75 93 PRO A CA 1
ATOM 762 C C . PRO A 1 93 ? 18.459 -9.950 4.838 1.00 91.75 93 PRO A C 1
ATOM 764 O O . PRO A 1 93 ? 18.523 -10.595 3.788 1.00 91.75 93 PRO A O 1
ATOM 767 N N . ILE A 1 94 ? 19.550 -9.593 5.520 1.00 87.81 94 ILE A N 1
ATOM 768 C CA . ILE A 1 94 ? 20.930 -9.898 5.120 1.00 87.81 94 ILE A CA 1
ATOM 769 C C . ILE A 1 94 ? 21.515 -10.974 6.045 1.00 87.81 94 ILE A C 1
ATOM 771 O O . ILE A 1 94 ? 21.505 -10.845 7.274 1.00 87.81 94 ILE A O 1
ATOM 775 N N . TYR A 1 95 ? 22.099 -12.021 5.460 1.00 85.06 95 TYR A N 1
ATOM 776 C CA . TYR A 1 95 ? 22.789 -13.081 6.200 1.00 85.06 95 TYR A CA 1
ATOM 777 C C . TYR A 1 95 ? 24.308 -13.009 5.973 1.00 85.06 95 TYR A C 1
ATOM 779 O O . TYR A 1 95 ? 24.742 -13.104 4.824 1.00 85.06 95 TYR A O 1
ATOM 787 N N . PRO A 1 96 ? 25.137 -12.873 7.033 1.00 73.88 96 PRO A N 1
ATOM 788 C CA . PRO A 1 96 ? 26.589 -12.701 6.891 1.00 73.88 96 PRO A CA 1
ATOM 789 C C . PRO A 1 96 ? 27.297 -13.830 6.131 1.00 73.88 96 PRO A C 1
ATOM 791 O O . PRO A 1 96 ? 28.311 -13.592 5.486 1.00 73.88 96 PRO A O 1
ATOM 794 N N . SER A 1 97 ? 26.755 -15.050 6.179 1.00 73.75 97 SER A N 1
ATOM 795 C CA . SER A 1 97 ? 27.320 -16.227 5.513 1.00 73.75 97 SER A CA 1
ATOM 796 C C . SER A 1 97 ? 27.201 -16.200 3.985 1.00 73.75 97 SER A C 1
ATOM 798 O O . SER A 1 97 ? 27.944 -16.913 3.312 1.00 73.75 97 SER A O 1
ATOM 800 N N . ASN A 1 98 ? 26.276 -15.419 3.413 1.00 73.12 98 ASN A N 1
ATOM 801 C CA . ASN A 1 98 ? 26.163 -15.250 1.965 1.00 73.12 98 ASN A CA 1
ATOM 802 C C . ASN A 1 98 ? 25.348 -13.994 1.611 1.00 73.12 98 ASN A C 1
ATOM 804 O O . ASN A 1 98 ? 24.120 -13.992 1.709 1.00 73.12 98 ASN A O 1
ATOM 808 N N . GLY A 1 99 ? 26.024 -12.952 1.120 1.00 73.00 99 GLY A N 1
ATOM 809 C CA . GLY A 1 99 ? 25.404 -11.664 0.786 1.00 73.00 99 GLY A CA 1
ATOM 810 C C . GLY A 1 99 ? 24.351 -11.691 -0.332 1.00 73.00 99 GLY A C 1
ATOM 811 O O . GLY A 1 99 ? 23.646 -10.697 -0.489 1.00 73.00 99 GLY A O 1
ATOM 812 N N . ASN A 1 100 ? 24.213 -12.803 -1.068 1.00 82.88 100 ASN A N 1
ATOM 813 C CA . ASN A 1 100 ? 23.199 -13.017 -2.108 1.00 82.88 100 ASN A CA 1
ATOM 814 C C . ASN A 1 100 ? 22.042 -13.927 -1.652 1.00 82.88 100 ASN A C 1
ATOM 816 O O . ASN A 1 100 ? 21.232 -14.339 -2.481 1.00 82.88 100 ASN A O 1
ATOM 820 N N . ARG A 1 101 ? 21.950 -14.283 -0.364 1.00 88.25 101 ARG A N 1
ATOM 821 C CA . ARG A 1 101 ? 20.824 -15.049 0.194 1.00 88.25 101 ARG A CA 1
ATOM 822 C C . ARG A 1 101 ? 19.961 -14.159 1.078 1.00 88.25 101 ARG A C 1
ATOM 824 O O . ARG A 1 101 ? 20.475 -13.407 1.902 1.00 88.25 101 ARG A O 1
ATOM 831 N N . THR A 1 102 ? 18.648 -14.272 0.919 1.00 92.44 102 THR A N 1
ATOM 832 C CA . THR A 1 102 ? 17.655 -13.529 1.704 1.00 92.44 102 THR A CA 1
ATOM 833 C C . THR A 1 102 ? 16.382 -14.364 1.884 1.00 92.44 102 THR A C 1
ATOM 835 O O . THR A 1 102 ? 16.277 -15.466 1.338 1.00 92.44 102 THR A O 1
ATOM 838 N N . LEU A 1 103 ? 15.424 -13.856 2.657 1.00 93.19 103 LEU A N 1
ATOM 839 C CA . LEU A 1 103 ? 14.080 -14.425 2.760 1.00 93.19 103 LEU A CA 1
ATOM 840 C C . LEU A 1 103 ? 13.095 -13.575 1.954 1.00 93.19 103 LEU A C 1
ATOM 842 O O . LEU A 1 103 ? 13.195 -12.349 1.925 1.00 93.19 103 LEU A O 1
ATOM 846 N N . SER A 1 104 ? 12.128 -14.235 1.329 1.00 93.25 104 SER A N 1
ATOM 847 C CA . SER A 1 104 ? 10.933 -13.620 0.756 1.00 93.25 104 SER A CA 1
ATOM 848 C C . SER A 1 104 ? 9.701 -14.179 1.466 1.00 93.25 104 SER A C 1
ATOM 850 O O . SER A 1 104 ? 9.662 -15.370 1.777 1.00 93.25 104 SER A O 1
ATOM 852 N N . ILE A 1 105 ? 8.711 -13.323 1.722 1.00 94.88 105 ILE A N 1
ATOM 853 C CA . ILE A 1 105 ? 7.449 -13.677 2.384 1.00 94.88 105 ILE A CA 1
ATOM 854 C C . ILE A 1 105 ? 6.306 -13.483 1.370 1.00 94.88 105 ILE A C 1
ATOM 856 O O . ILE A 1 105 ? 5.593 -12.486 1.432 1.00 94.88 105 ILE A O 1
ATOM 860 N N . PRO A 1 106 ? 6.157 -14.373 0.369 1.00 93.19 106 PRO A N 1
ATOM 861 C CA . PRO A 1 106 ? 5.201 -14.181 -0.726 1.00 93.19 106 PRO A CA 1
ATOM 862 C C . PRO A 1 106 ? 3.734 -14.369 -0.321 1.00 93.19 106 PRO A C 1
ATOM 864 O O . PRO A 1 106 ? 2.858 -14.128 -1.143 1.00 93.19 106 PRO A O 1
ATOM 867 N N . PHE A 1 107 ? 3.451 -14.847 0.896 1.00 94.44 107 PHE A N 1
ATOM 868 C CA . PHE A 1 107 ? 2.085 -15.018 1.379 1.00 94.44 107 PHE A CA 1
ATOM 869 C C . PHE A 1 107 ? 1.984 -14.631 2.855 1.00 94.44 107 PHE A C 1
ATOM 871 O O . PHE A 1 107 ? 2.675 -15.195 3.711 1.00 94.44 107 PHE A O 1
ATOM 878 N N . THR A 1 108 ? 1.117 -13.659 3.144 1.00 95.81 108 THR A N 1
ATOM 879 C CA . THR A 1 108 ? 0.905 -13.109 4.486 1.00 95.81 108 THR A CA 1
ATOM 880 C C . THR A 1 108 ? -0.569 -13.137 4.879 1.00 95.81 108 THR A C 1
ATOM 882 O O . THR A 1 108 ? -1.477 -13.016 4.049 1.00 95.81 108 THR A O 1
ATOM 885 N N . ALA A 1 109 ? -0.815 -13.249 6.183 1.00 96.19 109 ALA A N 1
ATOM 886 C CA . ALA A 1 109 ? -2.141 -13.057 6.755 1.00 96.19 109 ALA A CA 1
ATOM 887 C C . ALA A 1 109 ? -2.622 -11.607 6.574 1.00 96.19 109 ALA A C 1
ATOM 889 O O . ALA A 1 109 ? -3.819 -11.387 6.439 1.00 96.19 109 ALA A O 1
ATOM 890 N N . GLU A 1 110 ? -1.703 -10.633 6.523 1.00 95.00 110 GLU A N 1
ATOM 891 C CA . GLU A 1 110 ? -2.019 -9.221 6.284 1.00 95.00 110 GLU A CA 1
ATOM 892 C C . GLU A 1 110 ? -2.655 -8.995 4.911 1.00 95.00 110 GLU A C 1
ATOM 894 O O . GLU A 1 110 ? -3.740 -8.419 4.830 1.00 95.00 110 GLU A O 1
ATOM 899 N N . GLU A 1 111 ? -2.027 -9.487 3.835 1.00 95.56 111 GLU A N 1
ATOM 900 C CA . GLU A 1 111 ? -2.608 -9.364 2.496 1.00 95.56 111 GLU A CA 1
ATOM 901 C C . GLU A 1 111 ? -3.952 -10.097 2.426 1.00 95.56 111 GLU A C 1
ATOM 903 O O . GLU A 1 111 ? -4.942 -9.532 1.964 1.00 95.56 111 GLU A O 1
ATOM 908 N N . THR A 1 112 ? -4.007 -11.326 2.948 1.00 96.50 112 THR A N 1
ATOM 909 C CA . THR A 1 112 ? -5.216 -12.164 2.942 1.00 96.50 112 THR A CA 1
ATOM 910 C C . THR A 1 112 ? -6.387 -11.490 3.668 1.00 96.50 112 THR A C 1
ATOM 912 O O . THR A 1 112 ? -7.512 -11.483 3.167 1.00 96.50 112 THR A O 1
ATOM 915 N N . LEU A 1 113 ? -6.129 -10.883 4.830 1.00 98.25 113 LEU A N 1
ATOM 916 C CA . LEU A 1 113 ? -7.121 -10.153 5.621 1.00 98.25 113 LEU A CA 1
ATOM 917 C C . LEU A 1 113 ? -7.635 -8.912 4.882 1.00 98.25 113 LEU A C 1
ATOM 919 O O . LEU A 1 113 ? -8.836 -8.651 4.886 1.00 98.25 113 LEU A O 1
ATOM 923 N N . LEU A 1 114 ? -6.749 -8.172 4.213 1.00 98.56 114 LEU A N 1
ATOM 924 C CA . LEU A 1 114 ? -7.115 -6.966 3.468 1.00 98.56 114 LEU A CA 1
ATOM 925 C C . LEU A 1 114 ? -7.833 -7.286 2.147 1.00 98.56 114 LEU A C 1
ATOM 927 O O . LEU A 1 114 ? -8.745 -6.557 1.768 1.00 98.56 114 LEU A O 1
ATOM 931 N N . VAL A 1 115 ? -7.511 -8.407 1.491 1.00 98.25 115 VAL A N 1
ATOM 932 C CA . VAL A 1 115 ? -8.295 -8.944 0.361 1.00 98.25 115 VAL A CA 1
ATOM 933 C C . VAL A 1 115 ? -9.692 -9.375 0.821 1.00 98.25 115 VAL A C 1
ATOM 935 O O . VAL A 1 115 ? -10.671 -9.108 0.124 1.00 98.25 115 VAL A O 1
ATOM 938 N N . ARG A 1 116 ? -9.824 -9.974 2.014 1.00 98.62 116 ARG A N 1
ATOM 939 C CA . ARG A 1 116 ? -11.140 -10.292 2.596 1.00 98.62 116 ARG A CA 1
ATOM 940 C C . ARG A 1 116 ? -11.940 -9.030 2.930 1.00 98.62 116 ARG A C 1
ATOM 942 O O . ARG A 1 116 ? -13.129 -8.987 2.624 1.00 98.62 116 ARG A O 1
ATOM 949 N N . ALA A 1 117 ? -11.297 -8.001 3.484 1.00 98.81 117 ALA A N 1
ATOM 950 C CA . ALA A 1 117 ? -11.926 -6.701 3.716 1.00 98.81 117 ALA A CA 1
ATOM 951 C C . ALA A 1 117 ? -12.418 -6.070 2.400 1.00 98.81 117 ALA A C 1
ATOM 953 O O . ALA A 1 117 ? -13.551 -5.601 2.338 1.00 98.81 117 ALA A O 1
ATOM 954 N N . GLU A 1 118 ? -11.610 -6.120 1.334 1.00 98.44 118 GLU A N 1
ATOM 955 C CA . GLU A 1 118 ? -11.985 -5.634 -0.002 1.00 98.44 118 GLU A CA 1
ATOM 956 C C . GLU A 1 118 ? -13.227 -6.367 -0.534 1.00 98.44 118 GLU A C 1
ATOM 958 O O . GLU A 1 118 ? -14.209 -5.731 -0.914 1.00 98.44 118 GLU A O 1
ATOM 963 N N . ALA A 1 119 ? -13.222 -7.703 -0.483 1.00 98.31 119 ALA A N 1
ATOM 964 C CA . ALA A 1 119 ? -14.342 -8.530 -0.928 1.00 98.31 119 ALA A CA 1
ATOM 965 C C . ALA A 1 119 ? -15.632 -8.264 -0.133 1.00 98.31 119 ALA A C 1
ATOM 967 O O . ALA A 1 119 ? -16.715 -8.268 -0.710 1.00 98.31 119 ALA A O 1
ATOM 968 N N . LYS A 1 120 ? -15.529 -7.996 1.174 1.00 98.50 120 LYS A N 1
ATOM 969 C CA . LYS A 1 120 ? -16.676 -7.622 2.011 1.00 98.50 120 LYS A CA 1
ATOM 970 C C . LYS A 1 120 ? -17.271 -6.270 1.620 1.00 98.50 120 LYS A C 1
ATOM 972 O O . LYS A 1 120 ? -18.484 -6.199 1.453 1.00 98.50 120 LYS A O 1
ATOM 977 N N . VAL A 1 121 ? -16.450 -5.242 1.366 1.00 98.31 121 VAL A N 1
ATOM 978 C CA . VAL A 1 121 ? -16.949 -3.954 0.838 1.00 98.31 121 VAL A CA 1
ATOM 979 C C . VAL A 1 121 ? -17.681 -4.157 -0.491 1.00 98.31 121 VAL A C 1
ATOM 981 O O . VAL A 1 121 ? -18.771 -3.627 -0.679 1.00 98.31 121 VAL A O 1
ATOM 984 N N . LEU A 1 122 ? -17.129 -4.970 -1.397 1.00 96.75 122 LEU A N 1
ATOM 985 C CA . LEU A 1 122 ? -17.762 -5.270 -2.689 1.00 96.75 122 LEU A CA 1
ATOM 986 C C . LEU A 1 122 ? -19.020 -6.156 -2.586 1.00 96.75 122 LEU A C 1
ATOM 988 O O . LEU A 1 122 ? -19.773 -6.236 -3.553 1.00 96.75 122 LEU A O 1
ATOM 992 N N . ASN A 1 123 ? -19.278 -6.751 -1.419 1.00 96.56 123 ASN A N 1
ATOM 993 C CA . ASN A 1 123 ? -20.476 -7.531 -1.095 1.00 96.56 123 ASN A CA 1
ATOM 994 C C . ASN A 1 123 ? -21.431 -6.798 -0.126 1.00 96.56 123 ASN A C 1
ATOM 996 O O . ASN A 1 123 ? -22.290 -7.450 0.464 1.00 96.56 123 ASN A O 1
ATOM 1000 N N . ALA A 1 124 ? -21.288 -5.476 0.055 1.00 96.50 124 ALA A N 1
ATOM 1001 C CA . ALA A 1 124 ? -22.093 -4.658 0.979 1.00 96.50 124 ALA A CA 1
ATOM 1002 C C . ALA A 1 124 ? -21.980 -5.037 2.481 1.00 96.50 124 ALA A C 1
ATOM 1004 O O . ALA A 1 124 ? -22.780 -4.611 3.309 1.00 96.50 124 ALA A O 1
ATOM 1005 N N . ASP A 1 125 ? -20.950 -5.793 2.878 1.00 97.62 125 ASP A N 1
ATOM 1006 C CA . ASP A 1 125 ? -20.621 -6.071 4.285 1.00 97.62 125 ASP A CA 1
ATOM 1007 C C . ASP A 1 125 ? -19.625 -5.026 4.822 1.00 97.62 125 ASP A C 1
ATOM 1009 O O . ASP A 1 125 ? -18.455 -5.314 5.103 1.00 97.62 125 ASP A O 1
ATOM 1013 N N . LEU A 1 126 ? -20.069 -3.770 4.943 1.00 98.00 126 LEU A N 1
ATOM 1014 C CA . LEU A 1 126 ? -19.218 -2.694 5.468 1.00 98.00 126 LEU A CA 1
ATOM 1015 C C . LEU A 1 126 ? -18.820 -2.930 6.932 1.00 98.00 126 LEU A C 1
ATOM 1017 O O . LEU A 1 126 ? -17.666 -2.699 7.296 1.00 98.00 126 LEU A O 1
ATOM 1021 N N . ALA A 1 127 ? -19.724 -3.466 7.757 1.00 98.06 127 ALA A N 1
ATOM 1022 C CA . ALA A 1 127 ? -19.441 -3.778 9.157 1.00 98.06 127 ALA A CA 1
ATOM 1023 C C . ALA A 1 127 ? -18.324 -4.829 9.294 1.00 98.06 127 ALA A C 1
ATOM 1025 O O . ALA A 1 127 ? -17.354 -4.628 10.035 1.00 98.06 127 ALA A O 1
ATOM 1026 N N . GLY A 1 128 ? -18.403 -5.928 8.542 1.00 98.56 128 GLY A N 1
ATOM 1027 C CA . GLY A 1 128 ? -17.372 -6.956 8.523 1.00 98.56 128 GLY A CA 1
ATOM 1028 C C . GLY A 1 128 ? -16.073 -6.499 7.859 1.00 98.56 128 GLY A C 1
ATOM 1029 O O . GLY A 1 128 ? -15.009 -7.001 8.236 1.00 98.56 128 GLY A O 1
ATOM 1030 N N . ALA A 1 129 ? -16.119 -5.573 6.895 1.00 98.69 129 ALA A N 1
ATOM 1031 C CA . ALA A 1 129 ? -14.923 -4.973 6.302 1.00 98.69 129 ALA A CA 1
ATOM 1032 C C . ALA A 1 129 ? -14.190 -4.074 7.308 1.00 98.69 129 ALA A C 1
ATOM 1034 O O . ALA A 1 129 ? -12.970 -4.164 7.447 1.00 98.69 129 ALA A O 1
ATOM 1035 N N . VAL A 1 130 ? -14.934 -3.262 8.066 1.00 98.75 130 VAL A N 1
ATOM 1036 C CA . VAL A 1 130 ? -14.402 -2.433 9.158 1.00 98.75 130 VAL A CA 1
ATOM 1037 C C . VAL A 1 130 ? -13.840 -3.302 10.289 1.00 98.75 130 VAL A C 1
ATOM 1039 O O . VAL A 1 130 ? -12.798 -2.964 10.848 1.00 98.75 130 VAL A O 1
ATOM 1042 N N . ALA A 1 131 ? -14.434 -4.462 10.585 1.00 98.81 131 ALA A N 1
ATOM 1043 C CA . ALA A 1 131 ? -13.863 -5.424 11.533 1.00 98.81 131 ALA A CA 1
ATOM 1044 C C . ALA A 1 131 ? -12.510 -6.007 11.060 1.00 98.81 131 ALA A C 1
ATOM 1046 O O . ALA A 1 131 ? -11.571 -6.117 11.855 1.00 98.81 131 ALA A O 1
ATOM 1047 N N . ASP A 1 132 ? 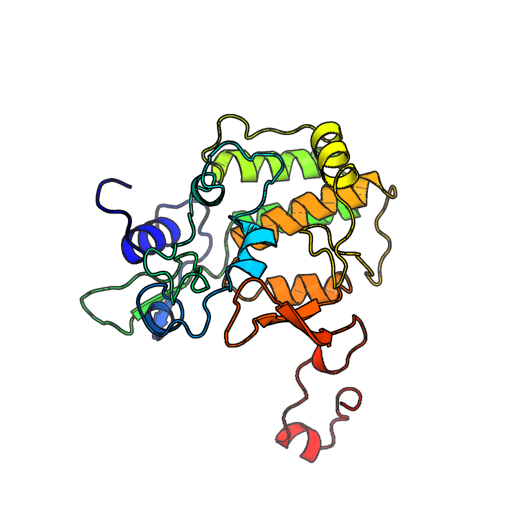-12.368 -6.327 9.769 1.00 98.81 132 ASP A N 1
ATOM 1048 C CA . ASP A 1 132 ? -11.104 -6.820 9.198 1.00 98.81 132 ASP A CA 1
ATOM 1049 C C . ASP A 1 132 ? -10.033 -5.714 9.145 1.00 98.81 132 ASP A C 1
ATOM 1051 O O . ASP A 1 132 ? -8.885 -5.946 9.533 1.00 98.81 132 ASP A O 1
ATOM 1055 N N . LEU A 1 133 ? -10.417 -4.489 8.765 1.00 98.81 133 LEU A N 1
ATOM 1056 C CA . LEU A 1 133 ? -9.568 -3.296 8.850 1.00 98.81 133 LEU A CA 1
ATOM 1057 C C . LEU A 1 133 ? -9.061 -3.064 10.276 1.00 98.81 133 LEU A C 1
ATOM 1059 O O . LEU A 1 133 ? -7.854 -2.935 10.476 1.00 98.81 133 LEU A O 1
ATOM 1063 N N . ASN A 1 134 ? -9.964 -3.072 11.261 1.00 98.75 134 ASN A N 1
ATOM 1064 C CA . ASN A 1 134 ? -9.630 -2.889 12.673 1.00 98.75 134 ASN A CA 1
ATOM 1065 C C . ASN A 1 134 ? -8.748 -4.017 13.222 1.00 98.75 134 ASN A C 1
ATOM 1067 O O . ASN A 1 134 ? -7.948 -3.790 14.130 1.00 98.75 134 ASN A O 1
ATOM 1071 N N . THR A 1 135 ? -8.854 -5.230 12.678 1.00 98.50 135 THR A N 1
ATOM 1072 C CA . THR A 1 135 ? -7.942 -6.335 13.009 1.00 98.50 135 THR A CA 1
ATOM 1073 C C . THR A 1 135 ? -6.523 -6.029 12.518 1.00 98.50 135 THR A C 1
ATOM 1075 O O . THR A 1 135 ? -5.562 -6.181 13.276 1.00 98.50 135 THR A O 1
ATOM 1078 N N . TRP A 1 136 ? -6.378 -5.530 11.284 1.00 98.31 136 TRP A N 1
ATOM 1079 C CA . TRP A 1 136 ? -5.076 -5.145 10.733 1.00 98.31 136 TRP A CA 1
ATOM 1080 C C . TRP A 1 136 ? -4.467 -3.931 11.454 1.00 98.31 136 TRP A C 1
ATOM 1082 O O . TRP A 1 136 ? -3.316 -3.993 11.885 1.00 98.31 136 TRP A O 1
ATOM 1092 N N . THR A 1 137 ? -5.222 -2.847 11.661 1.00 98.38 137 THR A N 1
ATOM 1093 C CA . THR A 1 137 ? -4.704 -1.622 12.301 1.00 98.38 137 THR A CA 1
ATOM 1094 C C . THR A 1 137 ? -4.267 -1.852 13.748 1.00 98.38 137 THR A C 1
ATOM 1096 O O . THR A 1 137 ? -3.242 -1.311 14.166 1.00 98.38 137 THR A O 1
ATOM 1099 N N . GLN A 1 138 ? -4.973 -2.691 14.515 1.00 97.69 138 GLN A N 1
ATOM 1100 C CA . GLN A 1 138 ? -4.567 -3.049 15.881 1.00 97.69 138 GLN A CA 1
ATOM 1101 C C . GLN A 1 138 ? -3.205 -3.754 15.928 1.00 97.69 138 GLN A C 1
ATOM 1103 O O . GLN A 1 138 ? -2.388 -3.443 16.804 1.00 97.69 138 GLN A O 1
ATOM 1108 N N . ALA A 1 139 ? -2.951 -4.653 14.973 1.00 95.75 139 ALA A N 1
ATOM 1109 C CA . ALA A 1 139 ? -1.693 -5.382 14.853 1.00 95.75 139 ALA A CA 1
ATOM 1110 C C . ALA A 1 139 ? -0.555 -4.516 14.280 1.00 95.75 139 ALA A C 1
ATOM 1112 O O . ALA A 1 139 ? 0.573 -4.594 14.766 1.00 95.75 139 ALA A O 1
ATOM 1113 N N . TYR A 1 140 ? -0.843 -3.691 13.269 1.00 95.75 140 TYR A N 1
ATOM 1114 C CA . TYR A 1 140 ? 0.168 -3.038 12.433 1.00 95.75 140 TYR A CA 1
ATOM 1115 C C . TYR A 1 140 ? 0.516 -1.594 12.831 1.00 95.75 140 TYR A C 1
ATOM 1117 O O . TYR A 1 140 ? 1.593 -1.105 12.486 1.00 95.75 140 TYR A O 1
ATOM 1125 N N . LEU A 1 141 ? -0.345 -0.889 13.570 1.00 97.12 141 LEU A N 1
ATOM 1126 C CA . LEU A 1 141 ? -0.061 0.478 14.022 1.00 97.12 141 LEU A CA 1
ATOM 1127 C C . LEU A 1 141 ? 0.628 0.504 15.395 1.00 97.12 141 LEU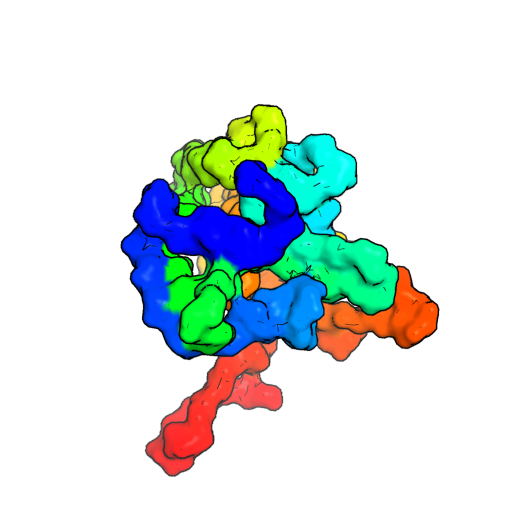 A C 1
ATOM 1129 O O . LEU A 1 141 ? 0.511 -0.428 16.200 1.00 97.12 141 LEU A O 1
ATOM 1133 N N . LYS A 1 142 ? 1.321 1.607 15.688 1.00 95.81 142 LYS A N 1
ATOM 1134 C CA . LYS A 1 142 ? 1.921 1.930 16.999 1.00 95.81 142 LYS A CA 1
ATOM 1135 C C . LYS A 1 142 ? 1.240 3.100 17.716 1.00 95.81 142 LYS A C 1
ATOM 1137 O O . LYS A 1 142 ? 1.564 3.368 18.868 1.00 95.81 142 LYS A O 1
ATOM 1142 N N . THR A 1 143 ? 0.283 3.741 17.054 1.00 96.38 143 THR A N 1
ATOM 1143 C CA . THR A 1 143 ? -0.579 4.809 17.577 1.00 96.38 143 THR A CA 1
ATOM 1144 C C . THR A 1 143 ? -1.447 4.317 18.737 1.00 96.38 143 THR A C 1
ATOM 1146 O O . THR A 1 143 ? -1.686 3.113 18.890 1.00 96.38 143 THR A O 1
ATOM 1149 N N . LYS A 1 144 ? -1.965 5.235 19.556 1.00 96.06 144 LYS A N 1
ATOM 1150 C CA . LYS A 1 144 ? -2.936 4.920 20.617 1.00 96.06 144 LYS A CA 1
ATOM 1151 C C . LYS A 1 144 ? -4.285 4.527 20.025 1.00 96.06 144 LYS A C 1
ATOM 1153 O O . LYS A 1 144 ? -4.869 3.523 20.427 1.00 96.06 144 LYS A O 1
ATOM 1158 N N . LYS A 1 145 ? -4.775 5.298 19.046 1.00 96.69 145 LYS A N 1
ATOM 1159 C CA . LYS A 1 145 ? -6.011 4.977 18.330 1.00 96.69 145 LYS A CA 1
ATOM 1160 C C . LYS A 1 145 ? -5.712 4.012 17.186 1.00 96.69 145 LYS A C 1
ATOM 1162 O O . LYS A 1 145 ? -5.049 4.376 16.216 1.00 96.69 145 LYS A O 1
ATOM 1167 N N . LYS A 1 146 ? -6.221 2.785 17.316 1.00 97.50 146 LYS A N 1
ATOM 1168 C CA . LYS A 1 146 ? -6.089 1.713 16.315 1.00 97.50 146 LYS A CA 1
ATOM 1169 C C . LYS A 1 146 ? -7.415 1.079 15.894 1.00 97.50 146 LYS A C 1
ATOM 1171 O O . LYS A 1 146 ? -7.405 0.184 15.058 1.00 97.50 146 LYS A O 1
ATOM 1176 N N . VAL A 1 147 ? -8.524 1.507 16.489 1.00 98.38 147 VAL A N 1
ATOM 1177 C CA . VAL A 1 147 ? -9.879 1.057 16.162 1.00 98.38 147 VAL A CA 1
ATOM 1178 C C . VAL A 1 147 ? -10.660 2.275 15.688 1.00 98.38 147 VAL A C 1
ATOM 1180 O O . VAL A 1 147 ? -10.583 3.336 16.313 1.00 98.38 147 VAL A O 1
ATOM 1183 N N . PHE A 1 148 ? -11.366 2.115 14.575 1.00 98.50 148 PHE A N 1
ATOM 1184 C CA . PHE A 1 148 ? -12.095 3.165 13.873 1.00 98.50 148 PHE A CA 1
ATOM 1185 C C . PHE A 1 148 ? -13.512 2.689 13.565 1.00 98.50 148 PHE A C 1
ATOM 1187 O O . PHE A 1 148 ? -13.715 1.521 13.214 1.00 98.50 148 PHE A O 1
ATOM 1194 N N . THR A 1 149 ? -14.496 3.575 13.695 1.00 98.62 149 THR A N 1
ATOM 1195 C CA . THR A 1 149 ? -15.863 3.276 13.243 1.00 98.62 149 THR A CA 1
ATOM 1196 C C . THR A 1 149 ? -15.987 3.475 11.731 1.00 98.62 149 THR A C 1
ATOM 1198 O O . THR A 1 149 ? -15.148 4.123 11.100 1.00 98.62 149 THR A O 1
ATOM 1201 N N . GLN A 1 150 ? -17.057 2.940 11.138 1.00 98.38 150 GLN A N 1
ATOM 1202 C CA . GLN A 1 150 ? -17.387 3.207 9.737 1.00 98.38 150 GLN A CA 1
ATOM 1203 C C . GLN A 1 150 ? -17.522 4.714 9.473 1.00 98.38 150 GLN A C 1
ATOM 1205 O O . GLN A 1 150 ? -16.939 5.217 8.516 1.00 98.38 150 GLN A O 1
ATOM 1210 N N . ASP A 1 151 ? -18.223 5.440 10.346 1.00 98.38 151 ASP A N 1
ATOM 1211 C CA . ASP A 1 151 ? -18.466 6.878 10.185 1.00 98.38 151 ASP A CA 1
ATOM 1212 C C . ASP A 1 151 ? -17.179 7.701 10.258 1.00 98.38 151 ASP A C 1
ATOM 1214 O O . ASP A 1 151 ? -17.014 8.650 9.496 1.00 98.38 151 ASP A O 1
ATOM 1218 N N . GLU A 1 152 ? -16.229 7.320 11.116 1.00 98.62 152 GLU A N 1
ATOM 1219 C CA . GLU A 1 152 ? -14.918 7.973 11.192 1.00 98.62 152 GLU A CA 1
ATOM 1220 C C . GLU A 1 152 ? -14.108 7.770 9.905 1.00 98.62 152 GLU A C 1
ATOM 1222 O O . GLU A 1 152 ? -13.507 8.719 9.397 1.00 98.62 152 GLU A O 1
ATOM 1227 N N . ILE A 1 153 ? -14.128 6.552 9.349 1.00 98.69 153 ILE A N 1
ATOM 1228 C CA . ILE A 1 153 ? -13.492 6.232 8.063 1.00 98.69 153 ILE A CA 1
ATOM 1229 C C . ILE A 1 153 ? -14.143 7.042 6.937 1.00 98.69 153 ILE A C 1
ATOM 1231 O O . ILE A 1 153 ? -13.446 7.706 6.166 1.00 98.69 153 ILE A O 1
ATOM 1235 N N . VAL A 1 154 ? -15.475 7.042 6.861 1.00 98.44 154 VAL A N 1
ATOM 1236 C CA . VAL A 1 154 ? -16.226 7.797 5.852 1.00 98.44 154 VAL A CA 1
ATOM 1237 C C . VAL A 1 154 ? -15.943 9.296 5.972 1.00 98.44 154 VAL A C 1
ATOM 1239 O O . VAL A 1 154 ? -15.624 9.928 4.967 1.00 98.44 154 VAL A O 1
ATOM 1242 N N . ALA A 1 155 ? -15.984 9.868 7.177 1.00 98.56 155 ALA A N 1
ATOM 1243 C CA . ALA A 1 155 ? -15.711 11.284 7.412 1.00 98.56 155 ALA A CA 1
ATOM 1244 C C . ALA A 1 155 ? -14.284 11.683 6.999 1.00 98.56 155 ALA A C 1
ATOM 1246 O O . ALA A 1 155 ? -14.113 12.687 6.304 1.00 98.56 155 ALA A O 1
ATOM 1247 N N . PHE A 1 156 ? -13.273 10.880 7.354 1.00 98.44 156 PHE A N 1
ATOM 1248 C CA . PHE A 1 156 ? -11.879 11.126 6.972 1.00 98.44 156 PHE A CA 1
ATOM 1249 C C . PHE A 1 156 ? -11.702 11.179 5.447 1.00 98.44 156 PHE A C 1
ATOM 1251 O O . PHE A 1 156 ? -11.160 12.150 4.913 1.00 98.44 156 PHE A O 1
ATOM 1258 N N . TRP A 1 157 ? -12.204 10.176 4.721 1.00 98.25 157 TRP A N 1
ATOM 1259 C CA . TRP A 1 157 ? -12.061 10.143 3.263 1.00 98.25 157 TRP A CA 1
ATOM 1260 C C . TRP A 1 157 ? -12.967 11.150 2.546 1.00 98.25 157 TRP A C 1
ATOM 1262 O O . TRP A 1 157 ? -12.588 11.625 1.474 1.00 98.25 157 TRP A O 1
ATOM 1272 N N . LYS A 1 158 ? -14.120 11.539 3.110 1.00 97.75 158 LYS A N 1
ATOM 1273 C CA . LYS A 1 158 ? -14.951 12.634 2.573 1.00 97.75 158 LYS A CA 1
ATOM 1274 C C . LYS A 1 158 ? -14.284 14.001 2.705 1.00 97.75 158 LYS A C 1
ATOM 1276 O O . LYS A 1 158 ? -14.351 14.783 1.763 1.00 97.75 158 LYS A O 1
ATOM 1281 N N . ALA A 1 159 ? -13.606 14.270 3.822 1.00 97.56 159 ALA A N 1
ATOM 1282 C CA . ALA A 1 159 ? -12.868 15.518 4.031 1.00 97.56 159 ALA A CA 1
ATOM 1283 C C . ALA A 1 159 ? -11.675 15.685 3.066 1.00 97.56 159 ALA A C 1
ATOM 1285 O O . ALA A 1 159 ? -11.187 16.798 2.870 1.00 97.56 159 ALA A O 1
ATOM 1286 N N . MET A 1 160 ? -11.206 14.596 2.447 1.00 96.69 160 MET A N 1
ATOM 1287 C CA . MET A 1 160 ? -10.107 14.620 1.488 1.00 96.69 160 MET A CA 1
ATOM 1288 C C . MET A 1 160 ? -10.596 14.769 0.041 1.00 96.69 160 MET A C 1
ATOM 1290 O O . MET A 1 160 ? -11.325 13.925 -0.488 1.00 96.69 160 MET A O 1
ATOM 1294 N N . SER A 1 161 ? -10.101 15.800 -0.645 1.00 96.75 161 SER A N 1
ATOM 1295 C CA . SER A 1 161 ? -10.260 15.957 -2.094 1.00 96.75 161 SER A CA 1
ATOM 1296 C C . SER A 1 161 ? -9.637 14.790 -2.864 1.00 96.75 161 SER A C 1
ATOM 1298 O O . SER A 1 161 ? -8.555 14.303 -2.522 1.00 96.75 161 SER A O 1
ATOM 1300 N N . TYR A 1 162 ? -10.279 14.377 -3.960 1.00 97.00 162 TYR A N 1
ATOM 1301 C CA . TYR A 1 162 ? -9.646 13.477 -4.924 1.00 97.00 162 TYR A CA 1
ATOM 1302 C C . TYR A 1 162 ? -8.388 14.120 -5.514 1.00 97.00 162 TYR A C 1
ATOM 1304 O O . TYR A 1 162 ? -8.401 15.280 -5.920 1.00 97.00 162 TYR A O 1
ATOM 1312 N N . SER A 1 163 ? -7.325 13.329 -5.601 1.00 95.00 163 SER A N 1
ATOM 1313 C CA . SER A 1 163 ? -6.045 13.703 -6.192 1.00 95.00 163 SER A CA 1
ATOM 1314 C C . SER A 1 163 ? -6.206 14.199 -7.628 1.00 95.00 163 SER A C 1
ATOM 1316 O O . SER A 1 163 ? -6.790 13.500 -8.461 1.00 95.00 163 SER A O 1
AT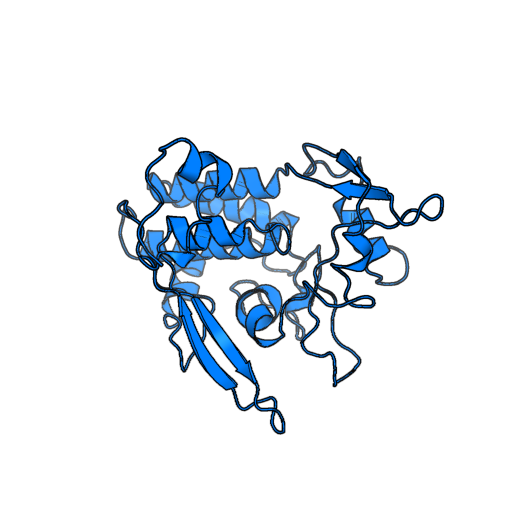OM 1318 N N . THR A 1 164 ? -5.591 15.341 -7.929 1.00 93.38 164 THR A N 1
ATOM 1319 C CA . THR A 1 164 ? -5.375 15.842 -9.297 1.00 93.38 164 THR A CA 1
ATOM 1320 C C . THR A 1 164 ? -3.881 15.827 -9.644 1.00 93.38 164 THR A C 1
ATOM 1322 O O . THR A 1 164 ? -3.069 15.294 -8.878 1.00 93.38 164 THR A O 1
ATOM 1325 N N . GLU A 1 165 ? -3.507 16.374 -10.805 1.00 90.62 165 GLU A N 1
ATOM 1326 C CA . GLU A 1 165 ? -2.102 16.543 -11.190 1.00 90.62 165 GLU A CA 1
ATOM 1327 C C . GLU A 1 165 ? -1.409 17.586 -10.300 1.00 90.62 165 GLU A C 1
ATOM 1329 O O . GLU A 1 165 ? -0.305 17.341 -9.800 1.00 90.62 165 GLU A O 1
ATOM 1334 N N . GLU A 1 166 ? -2.103 18.694 -10.048 1.00 88.06 166 GLU A N 1
ATOM 1335 C CA . GLU A 1 166 ? -1.679 19.873 -9.290 1.00 88.06 166 GLU A CA 1
ATOM 1336 C C . GLU A 1 166 ? -1.723 19.628 -7.778 1.00 88.06 166 GLU A C 1
ATOM 1338 O O . GLU A 1 166 ? -0.776 19.967 -7.067 1.00 88.06 166 GLU A O 1
ATOM 1343 N N . VAL A 1 167 ? -2.805 19.006 -7.292 1.00 89.38 167 VAL A N 1
ATOM 1344 C CA . VAL A 1 167 ? -3.055 18.732 -5.870 1.00 89.38 167 VAL A CA 1
ATOM 1345 C C . VAL A 1 167 ? -3.090 17.213 -5.649 1.00 89.38 167 VAL A C 1
ATOM 1347 O O . VAL A 1 167 ? -4.162 16.598 -5.652 1.00 89.38 167 VAL A O 1
ATOM 1350 N N . PRO A 1 168 ? -1.924 16.558 -5.490 1.00 89.56 168 PRO A N 1
ATOM 1351 C CA . PRO A 1 168 ? -1.864 15.129 -5.223 1.00 89.56 168 PRO A CA 1
ATOM 1352 C C . PRO A 1 168 ? -2.359 14.812 -3.806 1.00 89.56 168 PRO A C 1
ATOM 1354 O O . PRO A 1 168 ? -1.907 15.403 -2.828 1.00 89.56 168 PRO A O 1
ATOM 1357 N N . THR A 1 169 ? -3.238 13.819 -3.681 1.00 93.88 169 THR A N 1
ATOM 1358 C CA . THR A 1 169 ? -3.707 13.288 -2.387 1.00 93.88 169 THR A CA 1
ATOM 1359 C C . THR A 1 169 ? -3.652 11.759 -2.387 1.00 93.88 169 THR A C 1
ATOM 1361 O O . THR A 1 169 ? -3.461 11.135 -3.436 1.00 93.88 169 THR A O 1
ATOM 1364 N N . MET A 1 170 ? -3.824 11.112 -1.228 1.00 94.38 170 MET A N 1
ATOM 1365 C CA . MET A 1 170 ? -3.922 9.645 -1.184 1.00 94.38 170 MET A CA 1
ATOM 1366 C C . MET A 1 170 ? -5.246 9.112 -1.767 1.00 94.38 170 MET A C 1
ATOM 1368 O O . MET A 1 170 ? -5.276 7.976 -2.246 1.00 94.38 170 MET A O 1
ATOM 1372 N N . LYS A 1 171 ? -6.307 9.934 -1.816 1.00 97.12 171 LYS A N 1
ATOM 1373 C CA . LYS A 1 171 ? -7.616 9.590 -2.392 1.00 97.12 171 LYS A CA 1
ATOM 1374 C C . LYS A 1 171 ? -7.571 9.668 -3.920 1.00 97.12 171 LYS A C 1
ATOM 1376 O O . LYS A 1 171 ? -7.554 10.750 -4.501 1.00 97.12 171 LYS A O 1
ATOM 1381 N N . LYS A 1 172 ? -7.523 8.525 -4.605 1.00 96.31 172 LYS A N 1
ATOM 1382 C CA . LYS A 1 172 ? -7.483 8.461 -6.080 1.00 96.31 172 LYS A CA 1
ATOM 1383 C C . LYS A 1 172 ? -8.874 8.201 -6.647 1.00 96.31 172 LYS A C 1
ATOM 1385 O O . LYS A 1 172 ? -9.601 7.419 -6.061 1.00 96.31 172 LYS A O 1
ATOM 1390 N N . LYS A 1 173 ? -9.236 8.784 -7.796 1.00 96.38 173 LYS A N 1
ATOM 1391 C CA . LYS A 1 173 ? -10.495 8.417 -8.473 1.00 96.38 173 LYS A CA 1
ATOM 1392 C C . LYS A 1 173 ? -10.457 6.938 -8.874 1.00 96.38 173 LYS A C 1
ATOM 1394 O O . LYS A 1 173 ? -9.465 6.506 -9.468 1.00 96.38 173 LYS A O 1
ATOM 1399 N N . LEU A 1 174 ? -11.509 6.189 -8.548 1.00 96.25 174 LEU A N 1
ATOM 1400 C CA . LEU A 1 174 ? -11.651 4.779 -8.910 1.00 96.25 174 LEU A CA 1
ATOM 1401 C C . LEU A 1 174 ? -12.576 4.667 -10.128 1.00 96.25 174 LEU A C 1
ATOM 1403 O O . LEU A 1 174 ? -13.679 5.198 -10.130 1.00 96.25 174 LEU A O 1
ATOM 1407 N N . ASN A 1 175 ? -12.125 3.960 -11.160 1.00 95.44 175 ASN A N 1
ATOM 1408 C CA . ASN A 1 175 ? -12.866 3.689 -12.392 1.00 95.44 175 ASN A CA 1
ATOM 1409 C C . ASN A 1 175 ? -12.866 2.175 -12.724 1.00 95.44 175 ASN A C 1
ATOM 1411 O O . ASN A 1 175 ? -12.442 1.802 -13.830 1.00 95.44 175 ASN A O 1
ATOM 1415 N N . PRO A 1 176 ? -13.264 1.283 -11.787 1.00 94.81 176 PRO A N 1
ATOM 1416 C CA . PRO A 1 176 ? -13.323 -0.162 -12.026 1.00 94.81 176 PRO A CA 1
ATOM 1417 C C . PRO A 1 176 ? -14.273 -0.532 -13.181 1.00 94.81 176 PRO A C 1
ATOM 1419 O O . PRO A 1 176 ? -15.026 0.295 -13.692 1.00 94.81 176 PRO A O 1
ATOM 1422 N N . LEU A 1 177 ? -14.221 -1.794 -13.616 1.00 92.88 177 LEU A N 1
ATOM 1423 C CA . LEU A 1 177 ? -15.170 -2.364 -14.592 1.00 92.88 177 LEU A CA 1
ATOM 1424 C C . LEU A 1 177 ? -16.417 -2.984 -13.934 1.00 92.88 177 LEU A C 1
ATOM 1426 O O . LEU A 1 177 ? -17.307 -3.460 -14.629 1.00 92.88 177 LEU A O 1
ATOM 1430 N N . PHE A 1 178 ? -16.471 -2.984 -12.603 1.00 93.25 178 PHE A N 1
ATOM 1431 C CA . PHE A 1 178 ? -17.573 -3.469 -11.777 1.00 93.25 178 PHE A CA 1
ATOM 1432 C C . PHE A 1 178 ? -18.139 -2.318 -10.937 1.00 93.25 178 PHE A C 1
ATOM 1434 O O . PHE A 1 178 ? -17.444 -1.333 -10.684 1.00 93.25 178 PHE A O 1
ATOM 1441 N N . ALA A 1 179 ? -19.387 -2.440 -10.488 1.00 92.56 179 ALA A N 1
ATOM 1442 C CA . ALA A 1 179 ? -19.993 -1.461 -9.591 1.00 92.56 179 ALA A CA 1
ATOM 1443 C C . ALA A 1 179 ? -19.416 -1.577 -8.170 1.00 92.56 179 ALA A C 1
ATOM 1445 O O . ALA A 1 179 ? -19.213 -2.680 -7.666 1.00 92.56 179 ALA A O 1
ATOM 1446 N N . ILE A 1 180 ? -19.197 -0.437 -7.512 1.00 93.81 180 ILE A N 1
ATOM 1447 C CA . ILE A 1 180 ? -18.995 -0.379 -6.059 1.00 93.81 180 ILE A CA 1
ATOM 1448 C C . ILE A 1 180 ? -20.405 -0.293 -5.438 1.00 93.81 180 ILE A C 1
ATOM 1450 O O . ILE A 1 180 ? -21.148 0.624 -5.798 1.00 93.81 180 ILE A O 1
ATOM 1454 N N . PRO A 1 181 ? -20.823 -1.242 -4.578 1.00 87.56 181 PRO A N 1
ATOM 1455 C CA . PRO A 1 181 ? -22.175 -1.258 -4.013 1.00 87.56 181 PRO A CA 1
ATOM 1456 C C . PRO A 1 181 ? -22.367 -0.125 -2.996 1.00 87.56 181 PRO A C 1
ATOM 1458 O O . PRO A 1 181 ? -21.397 0.428 -2.498 1.00 87.56 181 PRO A O 1
ATOM 1461 N N . GLU A 1 182 ? -23.613 0.2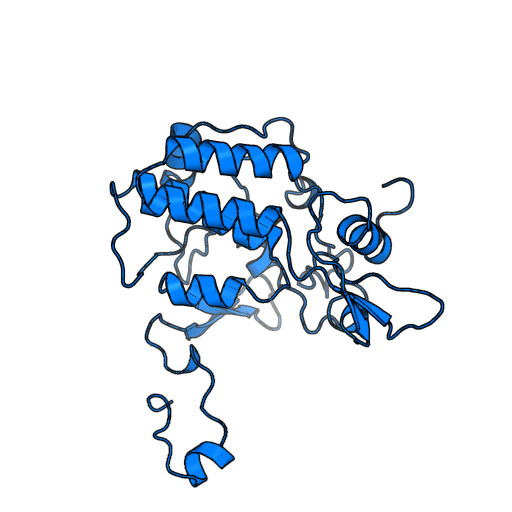20 -2.668 1.00 76.69 182 GLU A N 1
ATOM 1462 C CA . GLU A 1 182 ? -23.990 1.216 -1.635 1.00 76.69 182 GLU A CA 1
ATOM 1463 C C . GLU A 1 182 ? -23.419 2.649 -1.800 1.00 76.69 182 GLU A C 1
ATOM 1465 O O . GLU A 1 182 ? -23.606 3.510 -0.940 1.00 76.69 182 GLU A O 1
ATOM 1470 N N . GLY A 1 183 ? -22.777 2.950 -2.932 1.00 84.19 183 GLY A N 1
ATOM 1471 C CA . GLY A 1 183 ? -22.351 4.300 -3.299 1.00 84.19 183 GLY A CA 1
ATOM 1472 C C . GLY A 1 183 ? -21.181 4.842 -2.470 1.00 84.19 183 GLY A C 1
ATOM 1473 O O . GLY A 1 183 ? -20.177 4.167 -2.241 1.00 84.19 183 GLY A O 1
ATOM 1474 N N . GLU A 1 184 ? -21.283 6.112 -2.071 1.00 91.00 184 GLU A N 1
ATOM 1475 C CA . GLU A 1 184 ? -20.150 6.896 -1.560 1.00 91.00 184 GLU A CA 1
ATOM 1476 C C . GLU A 1 184 ? -19.529 6.310 -0.279 1.00 91.00 184 GLU A C 1
ATOM 1478 O O . GLU A 1 184 ? -18.310 6.350 -0.120 1.00 91.00 184 GLU A O 1
ATOM 1483 N N . ALA A 1 185 ? -20.335 5.737 0.624 1.00 95.25 185 ALA A N 1
ATOM 1484 C CA . ALA A 1 185 ? -19.838 5.153 1.873 1.00 95.25 185 ALA A CA 1
ATOM 1485 C C . ALA A 1 185 ? -18.884 3.976 1.609 1.00 95.25 185 ALA A C 1
ATOM 1487 O O . ALA A 1 185 ? -17.771 3.955 2.141 1.00 95.25 185 ALA A O 1
ATOM 1488 N N . SER A 1 186 ? -19.271 3.055 0.724 1.00 97.06 186 SER A N 1
ATOM 1489 C CA . SER A 1 186 ? -18.425 1.937 0.303 1.00 97.06 186 SER A CA 1
ATOM 1490 C C . SER A 1 186 ? -17.162 2.394 -0.398 1.00 97.06 186 SER A C 1
ATOM 1492 O O . SER A 1 186 ? -16.107 1.824 -0.149 1.00 97.06 186 SER A O 1
ATOM 1494 N N . GLU A 1 187 ? -17.218 3.435 -1.235 1.00 97.44 187 GLU A N 1
ATOM 1495 C CA . GLU A 1 187 ? -16.009 3.978 -1.861 1.00 97.44 187 GLU A CA 1
ATOM 1496 C C . GLU A 1 187 ? -15.032 4.537 -0.809 1.00 97.44 187 GLU A C 1
ATOM 1498 O O . GLU A 1 187 ? -13.823 4.317 -0.910 1.00 97.44 187 GLU A O 1
ATOM 1503 N N . MET A 1 188 ? -15.533 5.183 0.250 1.00 98.25 188 MET A N 1
ATOM 1504 C CA . MET A 1 188 ? -14.683 5.683 1.336 1.00 98.25 188 MET A CA 1
ATOM 1505 C C . MET A 1 188 ? -14.067 4.541 2.165 1.00 98.25 188 MET A C 1
ATOM 1507 O O . MET A 1 188 ? -12.870 4.574 2.459 1.00 98.25 188 MET A O 1
ATOM 1511 N N . VAL A 1 189 ? -14.832 3.494 2.501 1.00 98.62 189 VAL A N 1
ATOM 1512 C CA . VAL A 1 189 ? -14.283 2.306 3.190 1.00 98.62 189 VAL A CA 1
ATOM 1513 C C . VAL A 1 189 ? -13.310 1.548 2.276 1.00 98.62 189 VAL A C 1
ATOM 1515 O O . VAL A 1 189 ? -12.249 1.111 2.724 1.00 98.62 189 VAL A O 1
ATOM 1518 N N . LEU A 1 190 ? -13.591 1.463 0.976 1.00 98.56 190 LEU A N 1
ATOM 1519 C CA . LEU A 1 190 ? -12.697 0.876 -0.020 1.00 98.56 190 LEU A CA 1
ATOM 1520 C C . LEU A 1 190 ? -11.381 1.654 -0.140 1.00 98.56 190 LEU A C 1
ATOM 1522 O O . LEU A 1 190 ? -10.321 1.038 -0.236 1.00 98.56 190 LEU A O 1
ATOM 1526 N N . HIS A 1 191 ? -11.403 2.989 -0.083 1.00 98.50 191 HIS A N 1
ATOM 1527 C CA . HIS A 1 191 ? -10.172 3.778 0.006 1.00 98.50 191 HIS A CA 1
ATOM 1528 C C . HIS A 1 191 ? -9.344 3.417 1.238 1.00 98.50 191 HIS A C 1
ATOM 1530 O O . HIS A 1 191 ? -8.125 3.273 1.117 1.00 98.50 191 HIS A O 1
ATOM 1536 N N . GLN A 1 192 ? -9.986 3.189 2.387 1.00 98.56 192 GLN A N 1
ATOM 1537 C CA . GLN A 1 192 ? -9.295 2.728 3.588 1.00 98.56 192 GLN A CA 1
ATOM 1538 C C . GLN A 1 192 ? -8.644 1.355 3.384 1.00 98.56 192 GLN A C 1
ATOM 1540 O O . GLN A 1 192 ? -7.460 1.199 3.689 1.00 98.56 192 GLN A O 1
ATOM 1545 N N . VAL A 1 193 ? -9.368 0.387 2.807 1.00 98.62 193 VAL A N 1
ATOM 1546 C CA . VAL A 1 193 ? -8.829 -0.943 2.460 1.00 98.62 193 VAL A CA 1
ATOM 1547 C C . VAL A 1 193 ? -7.639 -0.826 1.510 1.00 98.62 193 VAL A C 1
ATOM 1549 O O . VAL A 1 193 ? -6.574 -1.379 1.788 1.00 98.62 193 VAL A O 1
ATOM 1552 N N . LEU A 1 194 ? -7.774 -0.058 0.427 1.00 98.31 194 LEU A N 1
ATOM 1553 C CA . LEU A 1 194 ? -6.706 0.142 -0.551 1.00 98.31 194 LEU A CA 1
ATOM 1554 C C . LEU A 1 194 ? -5.491 0.858 0.053 1.00 98.31 194 LEU A C 1
ATOM 1556 O O . LEU A 1 194 ? -4.361 0.547 -0.326 1.00 98.31 194 LEU A O 1
ATOM 1560 N N . GLN A 1 195 ? -5.680 1.784 0.994 1.00 98.06 195 GLN A N 1
ATOM 1561 C CA . GLN A 1 195 ? -4.573 2.458 1.672 1.00 98.06 195 GLN A CA 1
ATOM 1562 C C . GLN A 1 195 ? -3.845 1.518 2.641 1.00 98.06 195 GLN A C 1
ATOM 1564 O O . GLN A 1 195 ? -2.616 1.454 2.599 1.00 98.06 195 GLN A O 1
ATOM 1569 N N . CYS A 1 196 ? -4.566 0.729 3.442 1.00 98.25 196 CYS A N 1
ATOM 1570 C CA . CYS A 1 196 ? -3.966 -0.310 4.285 1.00 98.25 196 CYS A CA 1
ATOM 1571 C C . CYS A 1 196 ? -3.219 -1.356 3.437 1.00 98.25 196 CYS A C 1
ATOM 1573 O O . CYS A 1 196 ? -2.071 -1.683 3.735 1.00 98.25 196 CYS A O 1
ATOM 1575 N N . ARG A 1 197 ? -3.807 -1.802 2.315 1.00 97.88 197 ARG A N 1
ATOM 1576 C CA . ARG A 1 197 ? -3.178 -2.742 1.370 1.00 97.88 197 ARG A CA 1
ATOM 1577 C C . ARG A 1 197 ? -1.892 -2.171 0.774 1.00 97.88 197 ARG A C 1
ATOM 1579 O O . ARG A 1 197 ? -0.868 -2.842 0.831 1.00 97.88 197 ARG A O 1
ATOM 1586 N N . ARG A 1 198 ? -1.889 -0.912 0.305 1.00 96.25 198 ARG A N 1
ATOM 1587 C CA . ARG A 1 198 ? -0.664 -0.228 -0.171 1.00 96.25 198 ARG A CA 1
ATOM 1588 C C . ARG A 1 198 ? 0.457 -0.223 0.872 1.00 96.25 198 ARG A C 1
ATOM 1590 O O . ARG A 1 198 ? 1.620 -0.306 0.486 1.00 96.25 198 ARG A O 1
ATOM 1597 N N . ILE A 1 199 ? 0.112 -0.047 2.150 1.00 96.56 199 ILE A N 1
ATOM 1598 C CA . ILE A 1 199 ? 1.062 0.034 3.268 1.00 96.56 199 ILE A CA 1
ATOM 1599 C C . ILE A 1 199 ? 1.633 -1.351 3.576 1.00 96.56 199 ILE A C 1
ATOM 1601 O O . ILE A 1 199 ? 2.854 -1.502 3.607 1.00 96.56 199 ILE A O 1
ATOM 1605 N N . ALA A 1 200 ? 0.766 -2.354 3.740 1.00 95.19 200 ALA A N 1
ATOM 1606 C CA . ALA A 1 200 ? 1.165 -3.733 4.004 1.00 95.19 200 ALA A CA 1
ATOM 1607 C C . ALA A 1 200 ? 2.041 -4.288 2.868 1.00 95.19 200 ALA A C 1
ATOM 1609 O O . ALA A 1 200 ? 3.134 -4.788 3.123 1.00 95.19 200 ALA A O 1
ATOM 1610 N N . THR A 1 201 ? 1.634 -4.102 1.607 1.00 94.50 201 THR A N 1
ATOM 1611 C CA . THR A 1 201 ? 2.312 -4.664 0.424 1.00 94.50 201 THR A CA 1
ATOM 1612 C C . THR A 1 201 ? 3.308 -3.701 -0.240 1.00 94.50 201 THR A C 1
ATOM 1614 O O . THR A 1 201 ? 3.604 -3.803 -1.439 1.00 94.50 201 THR A O 1
ATOM 1617 N N . ALA A 1 202 ? 3.807 -2.695 0.487 1.00 93.50 202 ALA A N 1
ATOM 1618 C CA . ALA A 1 202 ? 4.775 -1.750 -0.064 1.00 93.50 202 ALA A CA 1
ATOM 1619 C C . ALA A 1 202 ? 6.052 -2.484 -0.520 1.00 93.50 202 ALA A C 1
ATOM 1621 O O . ALA A 1 202 ? 6.526 -3.395 0.156 1.00 93.50 202 ALA A O 1
ATOM 1622 N N . PHE A 1 203 ? 6.609 -2.086 -1.670 1.00 90.94 203 PHE A N 1
ATOM 1623 C CA . PHE A 1 203 ? 7.795 -2.693 -2.311 1.00 90.94 203 PHE A CA 1
ATOM 1624 C C . PHE A 1 203 ? 7.662 -4.164 -2.765 1.00 90.94 203 PHE A C 1
ATOM 1626 O O . PHE A 1 203 ? 8.637 -4.741 -3.241 1.00 90.94 203 PHE A O 1
ATOM 1633 N N . GLU A 1 204 ? 6.457 -4.744 -2.733 1.00 90.81 204 GLU A N 1
ATOM 1634 C CA . GLU A 1 204 ? 6.163 -6.100 -3.246 1.00 90.81 204 GLU A CA 1
ATOM 1635 C C . GLU A 1 204 ? 5.559 -6.092 -4.667 1.00 90.81 204 GLU A C 1
ATOM 1637 O O . GLU A 1 204 ? 5.227 -7.129 -5.230 1.00 90.81 204 GLU A O 1
ATOM 1642 N N . GLY A 1 205 ? 5.390 -4.911 -5.275 1.00 90.75 205 GLY A N 1
ATOM 1643 C CA . GLY A 1 205 ? 4.853 -4.743 -6.635 1.00 90.75 205 GLY A CA 1
ATOM 1644 C C . GLY A 1 205 ? 3.322 -4.809 -6.751 1.00 90.75 205 GLY A C 1
ATOM 1645 O O . GLY A 1 205 ? 2.770 -4.364 -7.760 1.00 90.75 205 GLY A O 1
ATOM 1646 N N . LEU A 1 206 ? 2.621 -5.262 -5.707 1.00 94.25 206 LEU A N 1
ATOM 1647 C CA . LEU A 1 206 ? 1.176 -5.524 -5.736 1.00 94.25 206 LEU A CA 1
ATOM 1648 C C . LEU A 1 206 ? 0.295 -4.302 -6.058 1.00 94.25 206 LEU A C 1
ATOM 1650 O O . LEU A 1 206 ? -0.775 -4.454 -6.652 1.00 94.25 206 LEU A O 1
ATOM 1654 N N . ARG A 1 207 ? 0.781 -3.079 -5.798 1.00 95.00 207 ARG A N 1
ATOM 1655 C CA . ARG A 1 207 ? 0.092 -1.825 -6.155 1.00 95.00 207 ARG A CA 1
ATOM 1656 C C . ARG A 1 207 ? -0.227 -1.709 -7.654 1.00 95.00 207 ARG A C 1
ATOM 1658 O O . ARG A 1 207 ? -1.195 -1.040 -8.010 1.00 95.00 207 ARG A O 1
ATOM 1665 N N . TRP A 1 208 ? 0.537 -2.350 -8.540 1.00 94.44 208 TRP A N 1
ATOM 1666 C CA . TRP A 1 208 ? 0.222 -2.339 -9.974 1.00 94.44 208 TRP A CA 1
ATOM 1667 C C . TRP A 1 208 ? -1.126 -3.005 -10.278 1.00 94.44 208 TRP A C 1
ATOM 1669 O O . TRP A 1 208 ? -1.895 -2.493 -11.091 1.00 94.44 208 TRP A O 1
ATOM 1679 N N . PHE A 1 209 ? -1.460 -4.096 -9.582 1.00 94.38 209 PHE A N 1
ATOM 1680 C CA . PHE A 1 209 ? -2.747 -4.765 -9.758 1.00 94.38 209 PHE A CA 1
ATOM 1681 C C . PHE A 1 209 ? -3.899 -3.880 -9.282 1.00 94.38 209 PHE A C 1
ATOM 1683 O O . PHE A 1 209 ? -4.884 -3.750 -10.001 1.00 94.38 209 PHE A O 1
ATOM 1690 N N . ASP A 1 210 ? -3.767 -3.205 -8.140 1.00 96.56 210 ASP A N 1
ATOM 1691 C CA . ASP A 1 210 ? -4.812 -2.298 -7.641 1.00 96.56 210 ASP A CA 1
ATOM 1692 C C . ASP A 1 210 ? -5.032 -1.108 -8.586 1.00 96.56 210 ASP A C 1
ATOM 1694 O O . ASP A 1 210 ? -6.174 -0.745 -8.862 1.00 96.56 210 ASP A O 1
ATOM 1698 N N . ILE A 1 211 ? -3.949 -0.543 -9.141 1.00 95.81 211 ILE A N 1
ATOM 1699 C CA . ILE A 1 211 ? -4.016 0.520 -10.157 1.00 95.81 211 ILE A CA 1
ATOM 1700 C C . ILE A 1 211 ? -4.857 0.075 -11.357 1.00 95.81 211 ILE A C 1
ATOM 1702 O O . ILE A 1 211 ? -5.717 0.827 -11.815 1.00 95.81 211 ILE A O 1
ATOM 1706 N N . ARG A 1 212 ? -4.642 -1.153 -11.846 1.00 94.25 212 ARG A N 1
ATOM 1707 C CA . ARG A 1 212 ? -5.375 -1.690 -12.999 1.00 94.25 212 ARG A CA 1
ATOM 1708 C C . ARG A 1 212 ? -6.819 -2.060 -12.675 1.00 94.25 212 ARG A C 1
ATOM 1710 O O . ARG A 1 212 ? -7.712 -1.639 -13.404 1.00 94.25 212 ARG A O 1
ATOM 1717 N N . ARG A 1 213 ? -7.058 -2.817 -11.597 1.00 94.69 213 ARG A N 1
ATOM 1718 C CA . ARG A 1 213 ? -8.400 -3.295 -11.200 1.00 94.69 213 ARG A CA 1
ATOM 1719 C C . ARG A 1 213 ? -9.364 -2.137 -10.941 1.00 94.69 213 ARG A C 1
ATOM 1721 O O . ARG A 1 213 ? -10.526 -2.221 -11.325 1.00 94.69 213 ARG A O 1
ATOM 1728 N N . TYR A 1 214 ? -8.858 -1.046 -10.365 1.00 96.94 214 TYR A N 1
ATOM 1729 C CA . TYR A 1 214 ? -9.633 0.156 -10.060 1.00 96.94 214 TYR A CA 1
ATOM 1730 C C . TYR A 1 214 ? -9.449 1.304 -11.057 1.00 96.94 214 TYR A C 1
ATOM 1732 O O . TYR A 1 214 ? -9.891 2.410 -10.767 1.00 96.94 214 TYR A O 1
ATOM 1740 N N . GLY A 1 215 ? -8.816 1.093 -12.217 1.00 95.75 215 GLY A N 1
ATOM 1741 C CA . GLY A 1 215 ? -8.687 2.125 -13.257 1.00 95.75 215 GLY A CA 1
ATOM 1742 C C . GLY A 1 215 ? -8.117 3.459 -12.752 1.00 95.75 215 GLY A C 1
ATOM 1743 O O . GLY A 1 215 ? -8.634 4.525 -13.095 1.00 95.75 215 GLY A O 1
ATOM 1744 N N . ILE A 1 216 ? -7.101 3.399 -11.888 1.00 96.44 216 ILE A N 1
ATOM 1745 C CA . ILE A 1 216 ? -6.491 4.570 -11.248 1.00 96.44 216 ILE A CA 1
ATOM 1746 C C . ILE A 1 216 ? -5.516 5.229 -12.226 1.00 96.44 216 ILE A C 1
ATOM 1748 O O . ILE A 1 216 ? -4.530 4.617 -12.635 1.00 96.44 216 ILE A O 1
ATOM 1752 N N . THR A 1 217 ? -5.739 6.503 -12.544 1.00 95.50 217 THR A N 1
ATOM 1753 C CA . THR A 1 217 ? -4.770 7.309 -13.299 1.00 95.50 217 THR A CA 1
ATOM 1754 C C . THR A 1 217 ? -3.503 7.548 -12.470 1.00 95.50 217 THR A C 1
ATOM 1756 O O . THR A 1 217 ? -3.576 7.901 -11.291 1.00 95.50 217 THR A O 1
ATOM 1759 N N . VAL A 1 218 ? -2.331 7.368 -13.085 1.00 93.88 218 VAL A N 1
ATOM 1760 C CA . VAL A 1 218 ? -1.020 7.550 -12.443 1.00 93.88 218 VAL A CA 1
ATOM 1761 C C . VAL A 1 218 ? -0.241 8.660 -13.138 1.00 93.88 218 VAL A C 1
ATOM 1763 O O . VAL A 1 218 ? 0.085 8.561 -14.320 1.00 93.88 218 VAL A O 1
ATOM 1766 N N . HIS A 1 219 ? 0.126 9.689 -12.381 1.00 93.00 219 HIS A N 1
ATOM 1767 C CA . HIS A 1 219 ? 0.933 10.805 -12.866 1.00 93.00 219 HIS A CA 1
ATOM 1768 C C . HIS A 1 219 ? 2.409 10.573 -12.532 1.00 93.00 219 HIS A C 1
ATOM 1770 O O . HIS A 1 219 ? 2.778 10.360 -11.373 1.00 93.00 219 HIS A O 1
ATOM 1776 N N . ARG A 1 220 ? 3.276 10.605 -13.548 1.00 91.25 220 ARG A N 1
ATOM 1777 C CA . ARG A 1 220 ? 4.728 10.559 -13.362 1.00 91.25 220 ARG A CA 1
ATOM 1778 C C . ARG A 1 220 ? 5.241 11.973 -13.137 1.00 91.25 220 ARG A C 1
ATOM 1780 O O . ARG A 1 220 ? 5.365 12.756 -14.077 1.00 91.25 220 ARG A O 1
ATOM 1787 N N . TYR A 1 221 ? 5.585 12.247 -11.891 1.00 89.06 221 TYR A N 1
ATOM 1788 C CA . TYR A 1 221 ? 6.164 13.507 -11.456 1.00 89.06 221 TYR A CA 1
ATOM 1789 C C . TYR A 1 221 ? 7.689 13.534 -11.613 1.00 89.06 221 TYR A C 1
ATOM 1791 O O . TYR A 1 221 ? 8.356 12.516 -11.413 1.00 89.06 221 TYR A O 1
ATOM 1799 N N . VAL A 1 222 ? 8.240 14.701 -11.947 1.00 87.56 222 VAL A N 1
ATOM 1800 C CA . VAL A 1 222 ? 9.684 14.976 -11.980 1.00 87.56 222 VAL A CA 1
ATOM 1801 C C . VAL A 1 222 ? 9.949 16.316 -11.298 1.00 87.56 222 VAL A C 1
ATOM 1803 O O . VAL A 1 222 ? 9.268 17.300 -11.571 1.00 87.56 222 VAL A O 1
ATOM 1806 N N . HIS A 1 223 ? 10.929 16.334 -10.397 1.00 83.06 223 HIS A N 1
ATOM 1807 C CA . HIS A 1 223 ? 11.398 17.544 -9.722 1.00 83.06 223 HIS A CA 1
ATOM 1808 C C . HIS A 1 223 ? 12.278 18.376 -10.663 1.00 83.06 223 HIS A C 1
ATOM 1810 O O . HIS A 1 223 ? 13.002 17.808 -11.490 1.00 83.06 223 HIS A O 1
ATOM 1816 N N . ASP A 1 224 ? 12.264 19.702 -10.524 1.00 83.69 224 ASP A N 1
ATOM 1817 C CA . ASP A 1 224 ? 13.247 20.542 -11.205 1.00 83.69 224 ASP A CA 1
ATOM 1818 C C . ASP A 1 224 ? 14.678 20.232 -10.714 1.00 83.69 224 ASP A C 1
ATOM 1820 O O . ASP A 1 224 ? 14.911 19.781 -9.589 1.00 83.69 224 ASP A O 1
ATOM 1824 N N . ARG A 1 225 ? 15.669 20.452 -11.587 1.00 78.44 225 ARG A N 1
ATOM 1825 C CA . ARG A 1 225 ? 17.081 20.147 -11.300 1.00 78.44 225 ARG A CA 1
ATOM 1826 C C . ARG A 1 225 ? 17.714 21.085 -10.271 1.00 78.44 225 ARG A C 1
ATOM 1828 O O . ARG A 1 225 ? 18.751 20.730 -9.715 1.00 78.44 225 ARG A O 1
ATOM 1835 N N . ARG A 1 226 ? 17.157 22.282 -10.072 1.00 80.38 226 ARG A N 1
ATOM 1836 C CA . ARG A 1 226 ? 17.671 23.323 -9.167 1.00 80.38 226 ARG A CA 1
ATOM 1837 C C . ARG A 1 226 ? 16.773 23.514 -7.946 1.00 80.38 226 ARG A C 1
ATOM 1839 O O . ARG A 1 226 ? 17.274 23.883 -6.890 1.00 80.38 226 ARG A O 1
ATOM 1846 N N . ASP A 1 227 ? 15.479 23.242 -8.082 1.00 79.88 227 ASP A N 1
ATOM 1847 C CA . ASP A 1 227 ? 14.466 23.452 -7.050 1.00 79.88 227 ASP A CA 1
ATOM 1848 C C . ASP A 1 227 ? 13.621 22.182 -6.844 1.00 79.88 227 ASP A C 1
ATOM 1850 O O . ASP A 1 227 ? 12.763 21.849 -7.659 1.00 79.88 227 ASP A O 1
ATOM 1854 N N . ARG A 1 228 ? 13.855 21.456 -5.741 1.00 72.75 228 ARG A N 1
ATOM 1855 C CA . ARG A 1 228 ? 13.144 20.192 -5.467 1.00 72.75 228 ARG A CA 1
ATOM 1856 C C . ARG A 1 228 ? 11.663 20.371 -5.143 1.00 72.75 228 ARG A C 1
ATOM 1858 O O . ARG A 1 228 ? 10.925 19.392 -5.242 1.00 72.75 228 ARG A O 1
ATOM 1865 N N . GLU A 1 229 ? 11.224 21.564 -4.755 1.00 77.31 229 GLU A N 1
ATOM 1866 C CA . GLU A 1 229 ? 9.815 21.807 -4.434 1.00 77.31 229 GLU A CA 1
ATOM 1867 C C . GLU A 1 229 ? 9.006 22.123 -5.704 1.00 77.31 229 GLU A C 1
ATOM 1869 O O . GLU A 1 229 ? 7.801 21.871 -5.757 1.00 77.31 229 GLU A O 1
ATOM 1874 N N . LYS A 1 230 ? 9.673 22.558 -6.783 1.00 82.25 230 LYS A N 1
ATOM 1875 C CA . LYS A 1 230 ? 9.082 22.610 -8.126 1.00 82.25 230 LYS A CA 1
ATOM 1876 C C . LYS A 1 230 ? 9.010 21.217 -8.734 1.00 82.25 230 LYS A C 1
ATOM 1878 O O . LYS A 1 230 ? 10.014 20.524 -8.888 1.00 82.25 230 LYS A O 1
ATOM 1883 N N . VAL A 1 231 ? 7.802 20.826 -9.126 1.00 83.06 231 VAL A N 1
ATOM 1884 C CA . VAL A 1 231 ? 7.512 19.512 -9.702 1.00 83.06 231 VAL A CA 1
ATOM 1885 C C . VAL A 1 231 ? 6.563 19.665 -10.881 1.00 83.06 231 VAL A C 1
ATOM 1887 O O . VAL A 1 231 ? 5.581 20.397 -10.789 1.00 83.06 231 VAL A O 1
ATOM 1890 N N . SER A 1 232 ? 6.823 18.940 -11.966 1.00 89.31 232 SER A N 1
ATOM 1891 C CA . SER A 1 232 ? 5.938 18.849 -13.131 1.00 89.31 232 SER A CA 1
ATOM 1892 C C . SER A 1 232 ? 5.496 17.407 -13.389 1.00 89.31 232 SER A C 1
ATOM 1894 O O . SER A 1 232 ? 6.184 16.449 -13.022 1.00 89.31 232 SER A O 1
ATOM 1896 N N . VAL A 1 233 ? 4.333 17.239 -14.024 1.00 91.94 233 VAL A N 1
ATOM 1897 C CA . VAL A 1 233 ? 3.922 15.959 -14.615 1.00 91.94 233 VAL A CA 1
ATOM 1898 C C . VAL A 1 233 ? 4.582 15.838 -15.984 1.00 91.94 233 VAL A C 1
ATOM 1900 O O . VAL A 1 233 ? 4.418 16.709 -16.832 1.00 91.94 233 VAL A O 1
ATOM 1903 N N . VAL A 1 234 ? 5.331 14.756 -16.213 1.00 92.88 234 VAL A N 1
ATOM 1904 C CA . VAL A 1 234 ? 5.994 14.498 -17.510 1.00 92.88 234 VAL A CA 1
ATOM 1905 C C . VAL A 1 234 ? 5.317 13.405 -18.331 1.00 92.88 234 VAL A C 1
ATOM 1907 O O . VAL A 1 234 ? 5.604 13.259 -19.516 1.00 92.88 234 VAL A O 1
ATOM 1910 N N . LYS A 1 235 ? 4.465 12.586 -17.704 1.00 92.44 235 LYS A N 1
ATOM 1911 C CA . LYS A 1 235 ? 3.619 11.594 -18.379 1.00 92.44 235 LYS A CA 1
ATOM 1912 C C . LYS A 1 235 ? 2.471 11.190 -17.460 1.00 92.44 235 LYS A C 1
ATOM 1914 O O . LYS A 1 235 ? 2.710 10.883 -16.293 1.00 92.44 235 LYS A O 1
ATOM 1919 N N . THR A 1 236 ? 1.271 11.099 -18.016 1.00 93.88 236 THR A N 1
ATOM 1920 C CA . THR A 1 236 ? 0.093 10.554 -17.336 1.00 93.88 236 THR A CA 1
ATOM 1921 C C . THR A 1 236 ? -0.251 9.194 -17.939 1.00 93.88 236 THR A C 1
ATOM 1923 O O . THR A 1 236 ? -0.319 9.036 -19.158 1.00 93.88 236 THR A O 1
ATOM 1926 N N . LEU A 1 237 ? -0.409 8.188 -17.080 1.00 93.56 237 LEU A N 1
ATOM 1927 C CA . LEU A 1 237 ? -0.859 6.845 -17.426 1.00 93.56 237 LEU A CA 1
ATOM 1928 C C . LEU A 1 237 ? -2.336 6.736 -17.035 1.00 93.56 237 LEU A C 1
ATOM 1930 O O . LEU A 1 237 ? -2.662 6.600 -15.857 1.00 93.56 237 LEU A O 1
ATOM 1934 N N . THR A 1 238 ? -3.219 6.840 -18.022 1.00 93.44 238 THR A N 1
ATOM 1935 C CA . THR A 1 238 ? -4.667 6.663 -17.854 1.00 93.44 238 THR A CA 1
ATOM 1936 C C . THR A 1 238 ? -5.049 5.182 -17.765 1.00 93.44 238 THR A C 1
ATOM 1938 O O . THR A 1 238 ? -4.281 4.311 -18.179 1.00 93.44 238 THR A O 1
ATOM 1941 N N . LYS A 1 239 ? -6.256 4.906 -17.248 1.00 88.88 239 LYS A N 1
ATOM 1942 C CA . LYS A 1 239 ? -6.875 3.569 -17.148 1.00 88.88 239 LYS A CA 1
ATOM 1943 C C . LYS A 1 239 ? -6.667 2.715 -18.405 1.00 88.88 239 LYS A C 1
ATOM 1945 O O . LYS A 1 239 ? -6.148 1.606 -18.317 1.00 88.88 239 LYS A O 1
ATOM 1950 N N . ASP A 1 240 ? -7.056 3.252 -19.557 1.00 85.94 240 ASP A N 1
ATOM 1951 C CA . ASP A 1 240 ? -7.134 2.518 -20.825 1.00 85.94 240 ASP A CA 1
ATOM 1952 C C . ASP A 1 240 ? -5.825 2.581 -21.636 1.00 85.94 240 ASP A C 1
ATOM 1954 O O . ASP A 1 240 ? -5.778 2.214 -22.808 1.00 85.94 240 ASP A O 1
ATOM 1958 N N . ASN A 1 241 ? -4.731 3.052 -21.026 1.00 89.50 241 ASN A N 1
ATOM 1959 C CA . ASN A 1 241 ? -3.446 3.162 -21.704 1.00 89.50 241 ASN A CA 1
ATOM 1960 C C . ASN A 1 241 ? -2.836 1.765 -21.978 1.00 89.50 241 ASN A C 1
ATOM 1962 O O . ASN A 1 241 ? -2.717 0.957 -21.045 1.00 89.50 241 ASN A O 1
ATOM 1966 N N . PRO A 1 242 ? -2.361 1.471 -23.206 1.00 86.88 242 PRO A N 1
ATOM 1967 C CA . PRO A 1 242 ? -1.820 0.155 -23.562 1.00 86.88 242 PRO A CA 1
ATOM 1968 C C . PRO A 1 242 ? -0.566 -0.224 -22.757 1.00 86.88 242 PRO A C 1
ATOM 1970 O O . PRO A 1 242 ? -0.310 -1.406 -22.526 1.00 86.88 242 PRO A O 1
ATOM 1973 N N . HIS A 1 243 ? 0.190 0.751 -22.234 1.00 85.25 243 HIS A N 1
ATOM 1974 C CA . HIS A 1 243 ? 1.340 0.489 -21.360 1.00 85.25 243 HIS A CA 1
ATOM 1975 C C . HIS A 1 243 ? 0.964 -0.050 -19.964 1.00 85.25 243 HIS A C 1
ATOM 1977 O O . HIS A 1 243 ? 1.859 -0.352 -19.175 1.00 85.25 243 HIS A O 1
ATOM 1983 N N . THR A 1 244 ? -0.326 -0.200 -19.637 1.00 86.81 244 THR A N 1
ATOM 1984 C CA . THR A 1 244 ? -0.764 -0.910 -18.420 1.00 86.81 244 THR A CA 1
ATOM 1985 C C . THR A 1 244 ? -0.542 -2.429 -18.499 1.00 86.81 244 THR A C 1
ATOM 1987 O O . THR A 1 244 ? -0.574 -3.110 -17.473 1.00 86.81 244 THR A O 1
ATOM 1990 N N . THR A 1 245 ? -0.280 -2.983 -19.689 1.00 87.56 245 THR A N 1
ATOM 1991 C CA . THR A 1 245 ? -0.036 -4.422 -19.895 1.00 87.56 245 THR A CA 1
ATOM 1992 C C . THR A 1 245 ? 1.329 -4.648 -20.548 1.00 87.56 245 THR A C 1
ATOM 1994 O O . THR A 1 245 ? 1.723 -3.925 -21.464 1.00 87.56 245 THR A O 1
ATOM 1997 N N . PHE A 1 246 ? 2.070 -5.668 -20.103 1.00 89.19 246 PHE A N 1
ATOM 1998 C CA . PHE A 1 246 ? 3.270 -6.106 -20.821 1.00 89.19 246 PHE A CA 1
ATOM 1999 C C . PHE A 1 246 ? 2.886 -6.622 -22.214 1.00 89.19 246 PHE A C 1
ATOM 2001 O O . PHE A 1 246 ? 1.835 -7.234 -22.383 1.00 89.19 246 PHE A O 1
ATOM 2008 N N . GLN A 1 247 ? 3.724 -6.370 -23.223 1.00 90.19 247 GLN A N 1
ATOM 2009 C CA . GLN A 1 247 ? 3.488 -6.948 -24.548 1.00 90.19 247 GLN A CA 1
ATOM 2010 C C . GLN A 1 247 ? 3.909 -8.421 -24.535 1.00 90.19 247 GLN A C 1
ATOM 2012 O O . GLN A 1 247 ? 4.866 -8.789 -23.850 1.00 90.19 247 GLN A O 1
ATOM 2017 N N . ILE A 1 248 ? 3.190 -9.234 -25.301 1.00 92.00 248 ILE A N 1
ATOM 2018 C CA . ILE A 1 248 ? 3.510 -10.634 -25.573 1.00 92.00 248 ILE A CA 1
ATOM 2019 C C . ILE A 1 248 ? 4.958 -10.735 -26.107 1.00 92.00 248 ILE A C 1
ATOM 2021 O O . ILE A 1 248 ? 5.364 -9.888 -26.909 1.00 92.00 248 ILE A O 1
ATOM 2025 N N . PRO A 1 249 ? 5.765 -11.730 -25.680 1.00 93.38 249 PRO A N 1
ATOM 2026 C CA . PRO A 1 249 ? 7.138 -11.893 -26.157 1.00 93.38 249 PRO A CA 1
ATOM 2027 C C . PRO A 1 249 ? 7.230 -12.028 -27.681 1.00 93.38 249 PRO A C 1
ATOM 2029 O O . PRO A 1 249 ? 6.420 -12.717 -28.300 1.00 93.38 249 PRO A O 1
ATOM 2032 N N . GLN A 1 250 ? 8.267 -11.434 -28.284 1.00 93.38 250 GLN A N 1
ATOM 2033 C CA . GLN A 1 250 ? 8.430 -11.394 -29.743 1.00 93.38 250 GLN A CA 1
ATOM 2034 C C . GLN A 1 250 ? 8.418 -12.788 -30.389 1.00 93.38 250 GLN A C 1
ATOM 2036 O O . GLN A 1 250 ? 7.832 -12.961 -31.450 1.00 93.38 250 GLN A O 1
ATOM 2041 N N . ASN A 1 251 ? 8.996 -13.798 -29.734 1.00 95.69 251 ASN A N 1
ATOM 2042 C CA . ASN A 1 251 ? 9.005 -15.173 -30.243 1.00 95.69 251 ASN A CA 1
ATOM 2043 C C . ASN A 1 251 ? 7.583 -15.745 -30.394 1.00 95.69 251 ASN A C 1
ATOM 2045 O O . ASN A 1 251 ? 7.320 -16.483 -31.338 1.00 95.69 251 ASN A O 1
ATOM 2049 N N . THR A 1 252 ? 6.658 -15.376 -29.504 1.00 94.81 252 THR A N 1
ATOM 2050 C CA . THR A 1 252 ? 5.252 -15.800 -29.558 1.00 94.81 252 THR A CA 1
ATOM 2051 C C . THR A 1 252 ? 4.471 -15.030 -30.628 1.00 94.81 252 THR A C 1
ATOM 2053 O O . THR A 1 252 ? 3.613 -15.609 -31.289 1.00 94.81 252 THR A O 1
ATOM 2056 N N . LEU A 1 253 ? 4.802 -13.752 -30.855 1.00 94.06 253 LEU A N 1
ATOM 2057 C CA . LEU A 1 253 ? 4.254 -12.966 -31.971 1.00 94.06 253 LEU A CA 1
ATOM 2058 C C . LEU A 1 253 ? 4.709 -13.529 -33.326 1.00 94.06 253 LEU A C 1
ATOM 2060 O O . LEU A 1 253 ? 3.898 -13.702 -34.230 1.00 94.06 253 LEU A O 1
ATOM 2064 N N . ASN A 1 254 ? 5.989 -13.894 -33.444 1.00 94.88 254 ASN A N 1
ATOM 2065 C CA . ASN A 1 254 ? 6.546 -14.542 -34.636 1.00 94.88 254 ASN A CA 1
ATOM 2066 C C . ASN A 1 254 ? 5.907 -15.920 -34.905 1.00 94.88 254 ASN A C 1
ATOM 2068 O O . ASN A 1 254 ? 5.847 -16.347 -36.053 1.00 94.88 254 ASN A O 1
ATOM 2072 N N . ALA A 1 255 ? 5.412 -16.597 -33.863 1.00 95.25 255 ALA A N 1
ATOM 2073 C CA . ALA A 1 255 ? 4.642 -17.839 -33.965 1.00 95.25 255 ALA A CA 1
ATOM 2074 C C . ALA A 1 255 ? 3.150 -17.622 -34.316 1.00 95.25 255 ALA A C 1
ATOM 2076 O O . ALA A 1 255 ? 2.385 -18.583 -34.333 1.00 95.25 255 ALA A O 1
ATOM 2077 N N . GLY A 1 256 ? 2.729 -16.382 -34.597 1.00 94.19 256 GLY A N 1
ATOM 2078 C CA . GLY A 1 256 ? 1.392 -16.051 -35.099 1.00 94.19 256 GLY A CA 1
ATOM 2079 C C . GLY A 1 256 ? 0.376 -15.591 -34.049 1.00 94.19 256 GLY A C 1
ATOM 2080 O O . GLY A 1 256 ? -0.774 -15.346 -34.408 1.00 94.19 256 GLY A O 1
ATOM 2081 N N . LEU A 1 257 ? 0.753 -15.440 -32.771 1.00 94.31 257 LEU A N 1
ATOM 2082 C CA . LEU A 1 257 ? -0.175 -14.924 -31.761 1.00 94.31 257 LEU A CA 1
ATOM 2083 C C . LEU A 1 257 ? -0.418 -13.419 -31.954 1.00 94.31 257 LEU A C 1
ATOM 2085 O O . LEU A 1 257 ? 0.524 -12.637 -32.088 1.00 94.31 257 LEU A O 1
ATOM 2089 N N . THR A 1 258 ? -1.685 -13.003 -31.920 1.00 92.75 258 THR A N 1
ATOM 2090 C CA . THR A 1 258 ? -2.078 -11.591 -32.023 1.00 92.75 258 THR A CA 1
ATOM 2091 C C . THR A 1 258 ? -1.474 -10.772 -30.872 1.00 92.75 258 THR A C 1
ATOM 2093 O O . THR A 1 258 ? -1.602 -11.179 -29.716 1.00 92.75 258 THR A O 1
ATOM 2096 N N . PRO A 1 259 ? -0.826 -9.621 -31.139 1.00 89.75 259 PRO A N 1
ATOM 2097 C CA . PRO A 1 259 ? -0.283 -8.767 -30.087 1.00 89.75 259 PRO A CA 1
ATOM 2098 C C . PRO A 1 259 ? -1.388 -8.135 -29.234 1.00 89.75 259 PRO A C 1
ATOM 2100 O O . PRO A 1 259 ? -2.495 -7.883 -29.711 1.00 89.75 259 PRO A O 1
ATOM 2103 N N . ASN A 1 260 ? -1.052 -7.777 -27.990 1.00 88.12 260 ASN A N 1
ATOM 2104 C CA . ASN A 1 260 ? -1.875 -6.855 -27.205 1.00 88.12 260 ASN A CA 1
ATOM 2105 C C . ASN A 1 260 ? -1.996 -5.518 -27.953 1.00 88.12 260 ASN A C 1
ATOM 2107 O O . ASN A 1 260 ? -1.060 -5.147 -28.673 1.00 88.12 260 ASN A O 1
ATOM 2111 N N . SER A 1 261 ? -3.111 -4.805 -27.741 1.00 78.88 261 SER A N 1
ATOM 2112 C CA . SER A 1 261 ? -3.465 -3.549 -28.421 1.00 78.88 261 SER A CA 1
ATOM 2113 C C . SER A 1 261 ? -2.268 -2.606 -28.618 1.00 78.88 261 SER A C 1
ATOM 2115 O O . SER A 1 261 ? -1.439 -2.485 -27.707 1.00 78.88 261 SER A O 1
ATOM 2117 N N . PRO A 1 262 ? -2.161 -1.948 -29.792 1.00 63.84 262 PRO A N 1
ATOM 2118 C CA . PRO A 1 262 ? -0.976 -1.185 -30.174 1.00 63.84 262 PRO A CA 1
ATOM 2119 C C . PRO A 1 262 ? -0.599 -0.115 -29.141 1.00 63.84 262 PRO A C 1
ATOM 2121 O O . PRO A 1 262 ? -1.452 0.432 -28.442 1.00 63.84 262 PRO A O 1
ATOM 2124 N N . ARG A 1 263 ? 0.712 0.122 -29.035 1.00 58.53 263 ARG A N 1
ATOM 2125 C CA . ARG A 1 263 ? 1.352 1.036 -28.079 1.00 58.53 263 ARG A CA 1
ATOM 2126 C C . ARG A 1 263 ? 1.396 2.472 -28.578 1.00 58.53 263 ARG A C 1
ATOM 2128 O O . ARG A 1 263 ? 1.580 2.633 -29.801 1.00 58.53 263 ARG A O 1
#

pLDDT: mean 91.03, std 8.52, range [35.25, 98.81]

Foldseek 3Di:
DPDDDDLQVLLCVQQPPPPPFQPDKDKDQALCVQCQDLVHVLPLFAFPVRCCLAQQPDDLQQDDPRSQQFWPQGWDDDPDPVSRTGTGGRNWHADPVDRRITMDRPGGPQLVLLVVLLVCQQVVNPVVSLVSQLVNQVVITPGPDSHDDLVSLLVRLVVDDAADQVRGHNHFQFDAPDDRPPPSSSSSSNSSSLNSNCRVCPPVPCVLVVCQRRQTKDFDKDADPVGRVDIHGPDIDGNPRQVSDDWDDPVVVVVPDDIRDDD

Radius of gyration: 19.58 Å; chains: 1; bounding box: 51×42×56 Å